Protein AF-A0A816M9C9-F1 (afdb_monomer)

Foldseek 3Di:
DDDDDDDDDDDDDDDDDDDDDDDDDDDDDDDPPPPVVVVCVVVVPQPVVCVVCCVVVVVVPDPDDPVVQDPCNVVVVVVVLLVVLQVLLVCPPPDDCPPPPRDDDDPCCSVPDHSVVSNVVVVVVVVVVVVVVVVVVVVVVVVVVVVVVVVVVVVVVVVVVVVVVVVVVVVVVVVVVVVVVVVVVVVVVVVVVVVVVVVVVVVVVVVVVVVVVVVVVVVVD

Structure (mmCIF, N/CA/C/O backbone):
data_AF-A0A816M9C9-F1
#
_entry.id   AF-A0A816M9C9-F1
#
loop_
_atom_site.group_PDB
_atom_site.id
_atom_site.type_symbol
_atom_site.label_atom_id
_atom_site.label_alt_id
_atom_site.label_comp_id
_atom_site.label_asym_id
_atom_site.label_entity_id
_atom_site.label_seq_id
_atom_site.pdbx_PDB_ins_code
_atom_site.Cartn_x
_atom_site.Cartn_y
_atom_site.Cartn_z
_atom_site.occupancy
_atom_site.B_iso_or_equiv
_atom_site.auth_seq_id
_atom_site.auth_comp_id
_atom_site.auth_asym_id
_atom_site.auth_atom_id
_atom_site.pdbx_PDB_model_num
ATOM 1 N N . LEU A 1 1 ? -5.268 45.775 -53.449 1.00 40.09 1 LEU A N 1
ATOM 2 C CA . LEU A 1 1 ? -5.319 45.380 -54.879 1.00 40.09 1 LEU A CA 1
ATOM 3 C C . LEU A 1 1 ? -4.117 44.463 -55.122 1.00 40.09 1 LEU A C 1
ATOM 5 O O . LEU A 1 1 ? -3.015 44.968 -55.190 1.00 40.09 1 LEU A O 1
ATOM 9 N N . GLY A 1 2 ? -4.160 43.135 -55.070 1.00 41.22 2 GLY A N 1
ATOM 10 C CA . GLY A 1 2 ? -5.210 42.185 -55.419 1.00 41.22 2 GLY A CA 1
ATOM 11 C C . GLY A 1 2 ? -4.670 41.307 -56.553 1.00 41.22 2 GLY A C 1
ATOM 12 O O . GLY A 1 2 ? -4.768 41.703 -57.705 1.00 41.22 2 GLY A O 1
ATOM 13 N N . GLN A 1 3 ? -4.075 40.152 -56.241 1.00 41.47 3 GLN A N 1
ATOM 14 C CA . GLN A 1 3 ? -3.775 39.104 -57.227 1.00 41.47 3 GLN A CA 1
ATOM 15 C C . GLN A 1 3 ? -4.143 37.743 -56.630 1.00 41.47 3 GLN A C 1
ATOM 17 O O . GLN A 1 3 ? -3.328 37.041 -56.041 1.00 41.47 3 GLN A O 1
ATOM 22 N N . ILE A 1 4 ? -5.426 37.410 -56.760 1.00 41.81 4 ILE A N 1
ATOM 23 C CA . ILE A 1 4 ? -5.984 36.079 -56.532 1.00 41.81 4 ILE A CA 1
ATOM 24 C C . ILE A 1 4 ? -6.074 35.425 -57.913 1.00 41.81 4 ILE A C 1
ATOM 26 O O . ILE A 1 4 ? -6.931 35.798 -58.712 1.00 41.81 4 ILE A O 1
ATOM 30 N N . LYS A 1 5 ? -5.205 34.453 -58.207 1.00 50.50 5 LYS A N 1
ATOM 31 C CA . LYS A 1 5 ? -5.381 33.557 -59.360 1.00 50.50 5 LYS A CA 1
ATOM 32 C C . LYS A 1 5 ? -6.163 32.322 -58.909 1.00 50.50 5 LYS A C 1
ATOM 34 O O . LYS A 1 5 ? -5.673 31.514 -58.126 1.00 50.50 5 LYS A O 1
ATOM 39 N N . LYS A 1 6 ? -7.403 32.220 -59.392 1.00 41.62 6 LYS A N 1
ATOM 40 C CA . LYS A 1 6 ? -8.304 31.067 -59.271 1.00 41.62 6 LYS A CA 1
ATOM 41 C C . LYS A 1 6 ? -8.186 30.175 -60.521 1.00 41.62 6 LYS A C 1
ATOM 43 O O . LYS A 1 6 ? -8.235 30.697 -61.624 1.00 41.62 6 LYS A O 1
ATOM 48 N N . ILE A 1 7 ? -8.089 28.862 -60.270 1.00 39.56 7 ILE A N 1
ATOM 49 C CA . ILE A 1 7 ? -8.900 27.743 -60.813 1.00 39.56 7 ILE A CA 1
ATOM 50 C C . ILE A 1 7 ? -8.890 27.472 -62.336 1.00 39.56 7 ILE A C 1
ATOM 52 O O . ILE A 1 7 ? -9.389 28.285 -63.098 1.00 39.56 7 ILE A O 1
ATOM 56 N N . ASP A 1 8 ? -8.486 26.248 -62.731 1.00 41.97 8 ASP A N 1
ATOM 57 C CA . ASP A 1 8 ? -9.362 25.253 -63.410 1.00 41.97 8 ASP A CA 1
ATOM 58 C C . ASP A 1 8 ? -8.697 23.854 -63.441 1.00 41.97 8 ASP A C 1
ATOM 60 O O . ASP A 1 8 ? -7.583 23.685 -63.925 1.00 41.97 8 ASP A O 1
ATOM 64 N N . ARG A 1 9 ? -9.205 22.858 -62.694 1.00 43.62 9 ARG A N 1
ATOM 65 C CA . ARG A 1 9 ? -10.092 21.758 -63.145 1.00 43.62 9 ARG A CA 1
ATOM 66 C C . ARG A 1 9 ? -9.825 21.249 -64.567 1.00 43.62 9 ARG A C 1
ATOM 68 O O . ARG A 1 9 ? -10.258 21.857 -65.533 1.00 43.62 9 ARG A O 1
ATOM 75 N N . ARG A 1 10 ? -9.326 20.011 -64.667 1.00 39.78 10 ARG A N 1
ATOM 76 C CA . ARG A 1 10 ? -9.844 19.008 -65.616 1.00 39.78 10 ARG A CA 1
ATOM 77 C C . ARG A 1 10 ? -9.496 17.595 -65.154 1.00 39.78 10 ARG A C 1
ATOM 79 O O . ARG A 1 10 ? -8.339 17.201 -65.085 1.00 39.78 10 ARG A O 1
ATOM 86 N N . GLN A 1 11 ? -10.549 16.858 -64.822 1.00 39.66 11 GLN A N 1
ATOM 87 C CA . GLN A 1 11 ? -10.546 15.412 -64.679 1.00 39.66 11 GLN A CA 1
ATOM 88 C C . GLN A 1 11 ? -10.278 14.749 -66.036 1.00 39.66 11 GLN A C 1
ATOM 90 O O . GLN A 1 11 ? -10.797 15.216 -67.051 1.00 39.66 11 GLN A O 1
ATOM 95 N N . LYS A 1 12 ? -9.594 13.599 -66.043 1.00 42.47 12 LYS A N 1
ATOM 96 C CA . LYS A 1 12 ? -9.961 12.502 -66.947 1.00 42.47 12 LYS A CA 1
ATOM 97 C C . LYS A 1 12 ? -9.532 11.154 -66.369 1.00 42.47 12 LYS A C 1
ATOM 99 O O . LYS A 1 12 ? -8.356 10.815 -66.339 1.00 42.47 12 LYS A O 1
ATOM 104 N N . ALA A 1 13 ? -10.530 10.413 -65.905 1.00 38.69 13 ALA A N 1
ATOM 105 C CA . ALA A 1 13 ? -10.471 8.983 -65.665 1.00 38.69 13 ALA A CA 1
ATOM 106 C C . ALA A 1 13 ? -10.554 8.233 -67.003 1.00 38.69 13 ALA A C 1
ATOM 108 O O . ALA A 1 13 ? -11.449 8.536 -67.786 1.00 38.69 13 ALA A O 1
ATOM 109 N N . ILE A 1 14 ? -9.665 7.261 -67.232 1.00 38.78 14 ILE A N 1
ATOM 110 C CA . ILE A 1 14 ? -9.826 6.067 -68.090 1.00 38.78 14 ILE A CA 1
ATOM 111 C C . ILE A 1 14 ? -8.850 5.047 -67.465 1.00 38.78 14 ILE A C 1
ATOM 113 O O . ILE A 1 14 ? -7.683 5.366 -67.292 1.00 38.78 14 ILE A O 1
ATOM 117 N N . GLY A 1 15 ? -9.228 3.875 -66.962 1.00 34.06 15 GLY A N 1
ATOM 118 C CA . GLY A 1 15 ? -10.193 2.931 -67.510 1.00 34.06 15 GLY A CA 1
ATOM 119 C C . GLY A 1 15 ? -9.419 1.718 -68.037 1.00 34.06 15 GLY A C 1
ATOM 120 O O . GLY A 1 15 ? -8.955 1.715 -69.167 1.00 34.06 15 GLY A O 1
ATOM 121 N N . ILE A 1 16 ? -9.232 0.754 -67.135 1.00 39.16 16 ILE A N 1
ATOM 122 C CA . ILE A 1 16 ? -8.888 -0.672 -67.271 1.00 39.16 16 ILE A CA 1
ATOM 123 C C . ILE A 1 16 ? -8.866 -1.224 -68.713 1.00 39.16 16 ILE A C 1
ATOM 125 O O . ILE A 1 16 ? -9.867 -1.179 -69.421 1.00 39.16 16 ILE A O 1
ATOM 129 N N . GLY A 1 17 ? -7.763 -1.881 -69.087 1.00 30.00 17 GLY A N 1
ATOM 130 C CA . GLY A 1 17 ? -7.663 -2.681 -70.309 1.00 30.00 17 GLY A CA 1
ATOM 131 C C . GLY A 1 17 ? -6.605 -3.776 -70.190 1.00 30.00 17 GLY A C 1
ATOM 132 O O . GLY A 1 17 ? -5.442 -3.569 -70.520 1.00 30.00 17 GLY A O 1
ATOM 133 N N . CYS A 1 18 ? -7.019 -4.947 -69.702 1.00 32.88 18 CYS A N 1
ATOM 134 C CA . CYS A 1 18 ? -6.247 -6.186 -69.748 1.00 32.88 18 CYS A CA 1
ATOM 135 C C . CYS A 1 18 ? -5.822 -6.529 -71.185 1.00 32.88 18 CYS A C 1
ATOM 137 O O . CYS A 1 18 ? -6.671 -6.629 -72.068 1.00 32.88 18 CYS A O 1
ATOM 139 N N . LYS A 1 19 ? -4.544 -6.863 -71.390 1.00 35.44 19 LYS A N 1
ATOM 140 C CA . LYS A 1 19 ? -4.128 -7.790 -72.450 1.00 35.44 19 LYS A CA 1
ATOM 141 C C . LYS A 1 19 ? -3.236 -8.873 -71.849 1.00 35.44 19 LYS A C 1
ATOM 143 O O . LYS A 1 19 ? -2.083 -8.630 -71.514 1.00 35.44 19 LYS A O 1
ATOM 148 N N . ARG A 1 20 ? -3.808 -10.071 -71.695 1.00 40.25 20 ARG A N 1
ATOM 149 C CA . ARG A 1 20 ? -3.063 -11.329 -71.591 1.00 40.25 20 ARG A CA 1
ATOM 150 C C . ARG A 1 20 ? -2.810 -11.833 -73.011 1.00 40.25 20 ARG A C 1
ATOM 152 O O . ARG A 1 20 ? -3.765 -12.056 -73.745 1.00 40.25 20 ARG A O 1
ATOM 159 N N . SER A 1 21 ? -1.551 -12.073 -73.350 1.00 35.09 21 SER A N 1
ATOM 160 C CA . SER A 1 21 ? -1.133 -12.997 -74.409 1.00 35.09 21 SER A CA 1
ATOM 161 C C . SER A 1 21 ? 0.264 -13.510 -74.043 1.00 35.09 21 SER A C 1
ATOM 163 O O . SER A 1 21 ? 1.217 -12.736 -74.057 1.00 35.09 21 SER A O 1
ATOM 165 N N . GLY A 1 22 ? 0.372 -14.775 -73.627 1.00 37.16 22 GLY A N 1
ATOM 166 C CA . GLY A 1 22 ? 1.654 -15.504 -73.563 1.00 37.16 22 GLY A CA 1
ATOM 167 C C . GLY A 1 22 ? 1.923 -16.260 -74.878 1.00 37.16 22 GLY A C 1
ATOM 168 O O . GLY A 1 22 ? 1.154 -16.051 -75.819 1.00 37.16 22 GLY A O 1
ATOM 169 N N . PRO A 1 23 ? 2.896 -17.199 -74.951 1.00 51.19 23 PRO A N 1
ATOM 170 C CA . PRO A 1 23 ? 3.899 -17.579 -73.943 1.00 51.19 23 PRO A CA 1
ATOM 171 C C . PRO A 1 23 ? 5.354 -17.714 -74.486 1.00 51.19 23 PRO A C 1
ATOM 173 O O . PRO A 1 23 ? 5.606 -17.602 -75.679 1.00 51.19 23 PRO A O 1
ATOM 176 N N . ASN A 1 24 ? 6.265 -18.071 -73.566 1.00 32.50 24 ASN A N 1
ATOM 177 C CA . ASN A 1 24 ? 7.622 -18.628 -73.740 1.00 32.50 24 ASN A CA 1
ATOM 178 C C . ASN A 1 24 ? 8.780 -17.680 -74.091 1.00 32.50 24 ASN A C 1
ATOM 180 O O . ASN A 1 24 ? 8.984 -17.344 -75.245 1.00 32.50 24 ASN A O 1
ATOM 184 N N . THR A 1 25 ? 9.632 -17.400 -73.094 1.00 38.34 25 THR A N 1
ATOM 185 C CA . THR A 1 25 ? 10.939 -18.076 -72.943 1.00 38.34 25 THR A CA 1
ATOM 186 C C . THR A 1 25 ? 11.481 -17.871 -71.522 1.00 38.34 25 THR A C 1
ATOM 188 O O . THR A 1 25 ? 11.745 -16.751 -71.096 1.00 38.34 25 THR A O 1
ATOM 191 N N . ASN A 1 26 ? 11.611 -18.977 -70.796 1.00 44.75 26 ASN A N 1
ATOM 192 C CA . ASN A 1 26 ? 12.526 -19.281 -69.692 1.00 44.75 26 ASN A CA 1
ATOM 193 C C . ASN A 1 26 ? 13.488 -18.160 -69.239 1.00 44.75 26 ASN A C 1
ATOM 195 O O . ASN A 1 26 ? 14.543 -17.966 -69.836 1.00 44.75 26 ASN A O 1
ATOM 199 N N . SER A 1 27 ? 13.201 -17.521 -68.102 1.00 37.09 27 SER A N 1
ATOM 200 C CA . SER A 1 27 ? 14.250 -17.080 -67.173 1.00 37.09 27 SER A CA 1
ATOM 201 C C . SER A 1 27 ? 13.649 -16.795 -65.798 1.00 37.09 27 SER A C 1
ATOM 203 O O . SER A 1 27 ? 12.984 -15.787 -65.569 1.00 37.09 27 SER A O 1
ATOM 205 N N . SER A 1 28 ? 13.849 -17.729 -64.876 1.00 44.62 28 SER A N 1
ATOM 206 C CA . SER A 1 28 ? 13.529 -17.588 -63.462 1.00 44.62 28 SER A CA 1
ATOM 207 C C . SER A 1 28 ? 14.402 -16.499 -62.832 1.00 44.62 28 SER A C 1
ATOM 209 O O . SER A 1 28 ? 15.521 -16.760 -62.393 1.00 44.62 28 SER A O 1
ATOM 211 N N . ARG A 1 29 ? 13.888 -15.273 -62.753 1.00 38.66 29 ARG A N 1
ATOM 212 C CA . ARG A 1 29 ? 14.335 -14.287 -61.764 1.00 38.66 29 ARG A CA 1
ATOM 213 C C . ARG A 1 29 ? 13.143 -13.917 -60.899 1.00 38.66 29 ARG A C 1
ATOM 215 O O . ARG A 1 29 ? 12.294 -13.125 -61.293 1.00 38.66 29 ARG A O 1
ATOM 222 N N . GLY A 1 30 ? 13.063 -14.566 -59.739 1.00 37.38 30 GLY A N 1
ATOM 223 C CA . GLY A 1 30 ? 12.142 -14.187 -58.679 1.00 37.38 30 GLY A CA 1
ATOM 224 C C . GLY A 1 30 ? 12.498 -12.790 -58.189 1.00 37.38 30 GLY A C 1
ATOM 225 O O . GLY A 1 30 ? 13.553 -12.587 -57.595 1.00 37.38 30 GLY A O 1
ATOM 226 N N . GLU A 1 31 ? 11.632 -11.822 -58.467 1.00 46.09 31 GLU A N 1
ATOM 227 C CA . GLU A 1 31 ? 11.720 -10.503 -57.853 1.00 46.09 31 GLU A CA 1
ATOM 228 C C . GLU A 1 31 ? 11.173 -10.567 -56.417 1.00 46.09 31 GLU A C 1
ATOM 230 O O . GLU A 1 31 ? 10.039 -11.019 -56.217 1.00 46.09 31 GLU A O 1
ATOM 235 N N . PRO A 1 32 ? 11.909 -10.076 -55.404 1.00 47.31 32 PRO A N 1
ATOM 236 C CA . PRO A 1 32 ? 11.451 -10.044 -54.021 1.00 47.31 32 PRO A CA 1
ATOM 237 C C . PRO A 1 32 ? 10.473 -8.879 -53.814 1.00 47.31 32 PRO A C 1
ATOM 239 O O . PRO A 1 32 ? 10.773 -7.891 -53.152 1.00 47.31 32 PRO A O 1
ATOM 242 N N . ARG A 1 33 ? 9.262 -8.980 -54.368 1.00 46.53 33 ARG A N 1
ATOM 243 C CA . ARG A 1 33 ? 8.201 -7.971 -54.169 1.00 46.53 33 ARG A CA 1
ATOM 244 C C . ARG A 1 33 ? 7.388 -8.165 -52.884 1.00 46.53 33 ARG A C 1
ATOM 246 O O . ARG A 1 33 ? 6.416 -7.453 -52.674 1.00 46.53 33 ARG A O 1
ATOM 253 N N . SER A 1 34 ? 7.780 -9.092 -52.006 1.00 45.22 34 SER A N 1
ATOM 254 C CA . SER A 1 34 ? 6.982 -9.457 -50.822 1.00 45.22 34 SER A CA 1
ATOM 255 C C . SER A 1 34 ? 7.476 -8.886 -49.483 1.00 45.22 34 SER A C 1
ATOM 257 O O . SER A 1 34 ? 6.714 -8.898 -48.519 1.00 45.22 34 SER A O 1
ATOM 259 N N . LEU A 1 35 ? 8.713 -8.387 -49.376 1.00 46.44 35 LEU A N 1
ATOM 260 C CA . LEU A 1 35 ? 9.293 -8.000 -48.073 1.00 46.44 35 LEU A CA 1
ATOM 261 C C . LEU A 1 35 ? 9.062 -6.529 -47.698 1.00 46.44 35 LEU A C 1
ATOM 263 O O . LEU A 1 35 ? 8.954 -6.201 -46.518 1.00 46.44 35 LEU A O 1
ATOM 267 N N . MET A 1 36 ? 8.883 -5.646 -48.683 1.00 47.69 36 MET A N 1
ATOM 268 C CA . MET A 1 36 ? 8.665 -4.216 -48.426 1.00 47.69 36 MET A CA 1
ATOM 269 C C . MET A 1 36 ? 7.271 -3.913 -47.853 1.00 47.69 36 MET A C 1
ATOM 271 O O . MET A 1 36 ? 7.090 -2.916 -47.166 1.00 47.69 36 MET A O 1
ATOM 275 N N . THR A 1 37 ? 6.276 -4.775 -48.078 1.00 48.69 37 THR A N 1
ATOM 276 C CA . THR A 1 37 ? 4.888 -4.524 -47.645 1.00 48.69 37 THR A CA 1
ATOM 277 C C . THR A 1 37 ? 4.606 -5.003 -46.218 1.00 48.69 37 THR A C 1
ATOM 279 O O . THR A 1 37 ? 3.785 -4.403 -45.525 1.00 48.69 37 THR A O 1
ATOM 282 N N . ILE A 1 38 ? 5.302 -6.040 -45.742 1.00 51.38 38 ILE A N 1
ATOM 283 C CA . ILE A 1 38 ? 5.085 -6.602 -44.398 1.00 51.38 38 ILE A CA 1
ATOM 284 C C . ILE A 1 38 ? 5.840 -5.788 -43.330 1.00 51.38 38 ILE A C 1
ATOM 286 O O . ILE A 1 38 ? 5.306 -5.581 -42.243 1.00 51.38 38 ILE A O 1
ATOM 290 N N . GLY A 1 39 ? 7.006 -5.211 -43.656 1.00 47.56 39 GLY A N 1
ATOM 291 C CA . GLY A 1 39 ? 7.732 -4.301 -42.754 1.00 47.56 39 GLY A CA 1
ATOM 292 C C . GLY A 1 39 ? 7.114 -2.899 -42.627 1.00 47.56 39 GLY A C 1
ATOM 293 O O . GLY A 1 39 ? 7.174 -2.286 -41.564 1.00 47.56 39 GLY A O 1
ATOM 294 N N . VAL A 1 40 ? 6.462 -2.394 -43.681 1.00 51.41 40 VAL A N 1
ATOM 295 C CA . VAL A 1 40 ? 5.856 -1.046 -43.693 1.00 51.41 40 VAL A CA 1
ATOM 296 C C . VAL A 1 40 ? 4.549 -0.985 -42.898 1.00 51.41 40 VAL A C 1
ATOM 298 O O . VAL A 1 40 ? 4.186 0.075 -42.395 1.00 51.41 40 VAL A O 1
ATOM 301 N N . ARG A 1 41 ? 3.854 -2.112 -42.699 1.00 49.53 41 ARG A N 1
ATOM 302 C CA . ARG A 1 41 ? 2.544 -2.122 -42.027 1.00 49.53 41 ARG A CA 1
ATOM 303 C C . ARG A 1 41 ? 2.603 -1.869 -40.514 1.00 49.53 41 ARG A C 1
ATOM 305 O O . ARG A 1 41 ? 1.609 -1.413 -39.960 1.00 49.53 41 ARG A O 1
ATOM 312 N N . LEU A 1 42 ? 3.752 -2.078 -39.866 1.00 49.53 42 LEU A N 1
ATOM 313 C CA . LEU A 1 42 ? 3.971 -1.686 -38.463 1.00 49.53 42 LEU A CA 1
ATOM 314 C C . LEU A 1 42 ? 4.425 -0.212 -38.322 1.00 49.53 42 LEU A C 1
ATOM 316 O O . LEU A 1 42 ? 4.394 0.342 -37.230 1.00 49.53 42 LEU A O 1
ATOM 320 N N . LEU A 1 43 ? 4.829 0.434 -39.425 1.00 51.19 43 LEU A N 1
ATOM 321 C CA . LEU A 1 43 ? 5.516 1.736 -39.468 1.00 51.19 43 LEU A CA 1
ATOM 322 C C . LEU A 1 43 ? 4.722 2.852 -40.171 1.00 51.19 43 LEU A C 1
ATOM 324 O O . LEU A 1 43 ? 5.284 3.910 -40.457 1.00 51.19 43 LEU A O 1
ATOM 328 N N . LEU A 1 44 ? 3.424 2.670 -40.445 1.00 52.22 44 LEU A N 1
ATOM 329 C CA . LEU A 1 44 ? 2.623 3.639 -41.218 1.00 52.22 44 LEU A CA 1
ATOM 330 C C . LEU A 1 44 ? 2.513 5.049 -40.586 1.00 52.22 44 LEU A C 1
ATOM 332 O O . LEU A 1 44 ? 2.017 5.953 -41.250 1.00 52.22 44 LEU A O 1
ATOM 336 N N . GLY A 1 45 ? 3.002 5.267 -39.357 1.00 61.03 45 GLY A N 1
ATOM 337 C CA . GLY A 1 45 ? 3.069 6.588 -38.711 1.00 61.03 45 GLY A CA 1
ATOM 338 C C . GLY A 1 45 ? 4.438 7.290 -38.731 1.00 61.03 45 GLY A C 1
ATOM 339 O O . GLY A 1 45 ? 4.493 8.484 -38.456 1.00 61.03 45 GLY A O 1
ATOM 340 N N . PHE A 1 46 ? 5.539 6.597 -39.056 1.00 74.06 46 PHE A N 1
ATOM 341 C CA . PHE A 1 46 ? 6.911 7.116 -38.873 1.00 74.06 46 PHE A CA 1
ATOM 342 C C . PHE A 1 46 ? 7.826 6.898 -40.090 1.00 74.06 46 PHE A C 1
ATOM 344 O O . PHE A 1 46 ? 9.037 6.732 -39.953 1.00 74.06 46 PHE A O 1
ATOM 351 N N . THR A 1 47 ? 7.275 6.918 -41.303 1.00 82.88 47 THR A N 1
ATOM 352 C CA . THR A 1 47 ? 8.035 6.707 -42.551 1.00 82.88 47 THR A CA 1
ATOM 353 C C . THR A 1 47 ? 9.177 7.711 -42.733 1.00 82.88 47 THR A C 1
ATOM 355 O O . THR A 1 47 ? 10.283 7.319 -43.099 1.00 82.88 47 THR A O 1
ATOM 358 N N . HIS A 1 48 ? 8.941 8.990 -42.422 1.00 85.12 48 HIS A N 1
ATOM 359 C CA . HIS A 1 48 ? 9.964 10.036 -42.496 1.00 85.12 48 HIS A CA 1
ATOM 360 C C . HIS A 1 48 ? 11.102 9.808 -41.492 1.00 85.12 48 HIS A C 1
ATOM 362 O O . HIS A 1 48 ? 12.266 9.916 -41.862 1.00 85.12 48 HIS A O 1
ATOM 368 N N . ALA A 1 49 ? 10.785 9.430 -40.249 1.00 87.56 49 ALA A N 1
ATOM 369 C CA . ALA A 1 49 ? 11.795 9.146 -39.230 1.00 87.56 49 ALA A CA 1
ATOM 370 C C . ALA A 1 49 ? 12.604 7.887 -39.570 1.00 87.56 49 ALA A C 1
ATOM 372 O O . ALA A 1 49 ? 13.827 7.905 -39.486 1.00 87.56 49 ALA A O 1
ATOM 373 N N . ALA A 1 50 ? 11.942 6.819 -40.027 1.00 84.94 50 ALA A N 1
ATOM 374 C CA . ALA A 1 50 ? 12.615 5.601 -40.468 1.00 84.94 50 ALA A CA 1
ATOM 375 C C . ALA A 1 50 ? 13.555 5.856 -41.661 1.00 84.94 50 ALA A C 1
ATOM 377 O O . ALA A 1 50 ? 14.654 5.307 -41.696 1.00 84.94 50 ALA A O 1
ATOM 378 N N . PHE A 1 51 ? 13.158 6.714 -42.611 1.00 84.50 51 PHE A N 1
ATOM 379 C CA . PHE A 1 51 ? 14.009 7.117 -43.734 1.00 84.50 51 PHE A CA 1
ATOM 380 C C . PHE A 1 51 ? 15.240 7.909 -43.271 1.00 84.50 51 PHE A C 1
ATOM 382 O O . PHE A 1 51 ? 16.360 7.560 -43.643 1.00 84.50 51 PHE A O 1
ATOM 389 N N . THR A 1 52 ? 15.049 8.931 -42.430 1.00 90.88 52 THR A N 1
ATOM 390 C CA . THR A 1 52 ? 16.153 9.749 -41.905 1.00 90.88 52 THR A CA 1
ATOM 391 C C . THR A 1 52 ? 17.120 8.910 -41.073 1.00 90.88 52 THR A C 1
ATOM 393 O O . THR A 1 52 ? 18.315 8.921 -41.353 1.00 90.88 52 THR A O 1
ATOM 396 N N . ILE A 1 53 ? 16.615 8.114 -40.123 1.00 87.81 53 ILE A N 1
ATOM 397 C CA . ILE A 1 53 ? 17.439 7.235 -39.279 1.00 87.81 53 ILE A CA 1
ATOM 398 C C . ILE A 1 53 ? 18.154 6.190 -40.135 1.00 87.81 53 ILE A C 1
ATOM 400 O O . ILE A 1 53 ? 19.339 5.948 -39.939 1.00 87.81 53 ILE A O 1
ATOM 404 N N . GLY A 1 54 ? 17.471 5.588 -41.112 1.00 86.25 54 GLY A N 1
ATOM 405 C CA . GLY A 1 54 ? 18.084 4.601 -41.998 1.00 86.25 54 GLY A CA 1
ATOM 406 C C . GLY A 1 54 ? 19.248 5.165 -42.815 1.00 86.25 54 GLY A C 1
ATOM 407 O O . GLY A 1 54 ? 20.254 4.475 -43.011 1.00 86.25 54 GLY A O 1
ATOM 408 N N . TYR A 1 55 ? 19.133 6.422 -43.255 1.00 86.50 55 TYR A N 1
ATOM 409 C CA . TYR A 1 55 ? 20.192 7.125 -43.973 1.00 86.50 55 TYR A CA 1
ATOM 410 C C . TYR A 1 55 ? 21.342 7.553 -43.049 1.00 86.50 55 TYR A C 1
ATOM 412 O O . TYR A 1 55 ? 22.507 7.297 -43.359 1.00 86.50 55 TYR A O 1
ATOM 420 N N . GLU A 1 56 ? 21.027 8.157 -41.902 1.00 88.62 56 GLU A N 1
ATOM 421 C CA . GLU A 1 56 ? 22.007 8.646 -40.926 1.00 88.62 56 GLU A CA 1
ATOM 422 C C . GLU A 1 56 ? 22.799 7.499 -40.283 1.00 88.62 56 GLU A C 1
ATOM 424 O O . GLU A 1 56 ? 24.028 7.546 -40.228 1.00 88.62 56 GLU A O 1
ATOM 429 N N . ALA A 1 57 ? 22.120 6.412 -39.910 1.00 86.12 57 ALA A N 1
ATOM 430 C CA . ALA A 1 57 ? 22.741 5.215 -39.349 1.00 86.12 57 ALA A CA 1
ATOM 431 C C . ALA A 1 57 ? 23.476 4.360 -40.399 1.00 86.12 57 ALA A C 1
ATOM 433 O O . ALA A 1 57 ? 24.098 3.363 -40.037 1.00 86.12 57 ALA A O 1
ATOM 434 N N . ARG A 1 58 ? 23.417 4.726 -41.693 1.00 87.19 58 ARG A N 1
ATOM 435 C CA . ARG A 1 58 ? 24.047 3.995 -42.810 1.00 87.19 58 ARG A CA 1
ATOM 436 C C . ARG A 1 58 ? 23.773 2.490 -42.742 1.00 87.19 58 ARG A C 1
ATOM 438 O O . ARG A 1 58 ? 24.686 1.680 -42.903 1.00 87.19 58 ARG A O 1
ATOM 445 N N . ILE A 1 59 ? 22.509 2.116 -42.532 1.00 83.31 59 ILE A N 1
ATOM 446 C CA . ILE A 1 59 ? 22.098 0.710 -42.350 1.00 83.31 59 ILE A CA 1
ATOM 447 C C . ILE A 1 59 ? 22.517 -0.155 -43.553 1.00 83.31 59 ILE A C 1
ATOM 449 O O . ILE A 1 59 ? 22.840 -1.327 -43.403 1.00 83.31 59 ILE A O 1
ATOM 453 N N . ASN A 1 60 ? 22.618 0.443 -44.743 1.00 80.62 60 ASN A N 1
ATOM 454 C CA . ASN A 1 60 ? 23.120 -0.182 -45.971 1.00 80.62 60 ASN A CA 1
ATOM 455 C C . ASN A 1 60 ? 24.603 -0.602 -45.938 1.00 80.62 60 ASN A C 1
ATOM 457 O O . ASN A 1 60 ? 25.048 -1.311 -46.837 1.00 80.62 60 ASN A O 1
ATOM 461 N N . LYS A 1 61 ? 25.377 -0.144 -44.951 1.00 84.00 61 LYS A N 1
ATOM 462 C CA . LYS A 1 61 ? 26.777 -0.533 -44.725 1.00 84.00 61 LYS A CA 1
ATOM 463 C C . LYS A 1 61 ? 26.940 -1.464 -43.521 1.00 84.00 61 LYS A C 1
ATOM 465 O O . LYS A 1 61 ? 28.050 -1.922 -43.262 1.00 84.00 61 LYS A O 1
ATOM 470 N N . CYS A 1 62 ? 25.867 -1.738 -42.783 1.00 80.75 62 CYS A N 1
ATOM 471 C CA . CYS A 1 62 ? 25.878 -2.671 -41.665 1.00 80.75 62 CYS A CA 1
ATOM 472 C C . CYS A 1 62 ? 25.764 -4.107 -42.193 1.00 80.75 62 CYS A C 1
ATOM 474 O O . CYS A 1 62 ? 24.860 -4.416 -42.965 1.00 80.75 62 CYS A O 1
ATOM 476 N N . ASN A 1 63 ? 26.647 -5.002 -41.748 1.00 82.56 63 ASN A N 1
ATOM 477 C CA . ASN A 1 63 ? 26.617 -6.420 -42.124 1.00 82.56 63 ASN A CA 1
ATOM 478 C C . ASN A 1 63 ? 25.619 -7.221 -41.261 1.00 82.56 63 ASN A C 1
ATOM 480 O O . ASN A 1 63 ? 25.977 -8.233 -40.663 1.00 82.56 63 ASN A O 1
ATOM 484 N N . ILE A 1 64 ? 24.393 -6.712 -41.114 1.00 82.31 64 ILE A N 1
ATOM 485 C CA . ILE A 1 64 ? 23.343 -7.320 -40.288 1.00 82.31 64 ILE A CA 1
ATOM 486 C C . ILE A 1 64 ? 22.291 -7.919 -41.218 1.00 82.31 64 ILE A C 1
ATOM 488 O O . ILE A 1 64 ? 21.692 -7.206 -42.022 1.00 82.31 64 ILE A O 1
ATOM 492 N N . ASP A 1 65 ? 22.041 -9.220 -41.087 1.00 82.00 65 ASP A N 1
ATOM 493 C CA . ASP A 1 65 ? 20.953 -9.881 -41.801 1.00 82.00 65 ASP A CA 1
ATOM 494 C C . ASP A 1 65 ? 19.611 -9.572 -41.123 1.00 82.00 65 ASP A C 1
ATOM 496 O O . ASP A 1 65 ? 19.341 -9.999 -39.997 1.00 82.00 65 ASP A O 1
ATOM 500 N N . GLY A 1 66 ? 18.752 -8.831 -41.823 1.00 79.31 66 GLY A N 1
ATOM 501 C CA . GLY A 1 66 ? 17.421 -8.466 -41.340 1.00 79.31 66 GLY A CA 1
ATOM 502 C C . GLY A 1 66 ? 16.503 -9.667 -41.101 1.00 79.31 66 GLY A C 1
ATOM 503 O O . GLY A 1 66 ? 15.577 -9.558 -40.303 1.00 79.31 66 GLY A O 1
ATOM 504 N N . ASN A 1 67 ? 16.773 -10.820 -41.723 1.00 84.69 67 ASN A N 1
ATOM 505 C CA . ASN A 1 67 ? 15.984 -12.037 -41.512 1.00 84.69 67 ASN A CA 1
ATOM 506 C C . ASN A 1 67 ? 16.288 -12.719 -40.170 1.00 84.69 67 ASN A C 1
ATOM 508 O O . ASN A 1 67 ? 15.456 -13.467 -39.661 1.00 84.69 67 ASN A O 1
ATOM 512 N N . MET A 1 68 ? 17.457 -12.445 -39.583 1.00 87.06 68 MET A N 1
ATOM 513 C CA . MET A 1 68 ? 17.854 -12.977 -38.276 1.00 87.06 68 MET A CA 1
ATOM 514 C C . MET A 1 68 ? 17.264 -12.172 -37.113 1.00 87.06 68 MET A C 1
ATOM 516 O O . MET A 1 68 ? 17.294 -12.623 -35.968 1.00 87.06 68 MET A O 1
ATOM 520 N N . VAL A 1 69 ? 16.722 -10.980 -37.388 1.00 86.19 69 VAL A N 1
ATOM 521 C CA . VAL A 1 69 ? 16.118 -10.113 -36.376 1.00 86.19 69 VAL A CA 1
ATOM 522 C C . VAL A 1 69 ? 14.611 -10.371 -36.334 1.00 86.19 69 VAL A C 1
ATOM 524 O O . VAL A 1 69 ? 13.896 -10.000 -37.267 1.00 86.19 69 VAL A O 1
ATOM 527 N N . PRO A 1 70 ? 14.083 -10.982 -35.259 1.00 90.00 70 PRO A N 1
ATOM 528 C CA . PRO A 1 70 ? 12.654 -11.220 -35.160 1.00 90.00 70 PRO A CA 1
ATOM 529 C C . PRO A 1 70 ? 11.884 -9.889 -35.092 1.00 90.00 70 PRO A C 1
ATOM 531 O O . PRO A 1 70 ? 12.368 -8.916 -34.499 1.00 90.00 70 PRO A O 1
ATOM 534 N N . PRO A 1 71 ? 10.654 -9.830 -35.631 1.00 87.12 71 PRO A N 1
ATOM 535 C CA . PRO A 1 71 ? 9.801 -8.657 -35.489 1.00 87.12 71 PRO A CA 1
ATOM 536 C C . PRO A 1 71 ? 9.645 -8.252 -34.017 1.00 87.12 71 PRO A C 1
ATOM 538 O O . PRO A 1 71 ? 9.420 -9.093 -33.145 1.00 87.12 71 PRO A O 1
ATOM 541 N N . GLY A 1 72 ? 9.784 -6.956 -33.728 1.00 87.00 72 GLY A N 1
ATOM 542 C CA . GLY A 1 72 ? 9.691 -6.432 -32.362 1.00 87.00 72 GLY A CA 1
ATOM 543 C C . GLY A 1 72 ? 10.914 -6.702 -31.474 1.00 87.00 72 GLY A C 1
ATOM 544 O O . GLY A 1 72 ? 10.819 -6.508 -30.263 1.00 87.00 72 GLY A O 1
ATOM 545 N N . ALA A 1 73 ? 12.060 -7.114 -32.037 1.00 90.44 73 ALA A N 1
ATOM 546 C CA . ALA A 1 73 ? 13.296 -7.352 -31.281 1.00 90.44 73 ALA A CA 1
ATOM 547 C C . ALA A 1 73 ? 13.678 -6.183 -30.357 1.00 90.44 73 ALA A C 1
ATOM 549 O O . ALA A 1 73 ? 13.981 -6.413 -29.190 1.00 90.44 73 ALA A O 1
ATOM 550 N N . LEU A 1 74 ? 13.589 -4.939 -30.843 1.00 90.44 74 LEU A N 1
ATOM 551 C CA . LEU A 1 74 ? 13.891 -3.747 -30.045 1.00 90.44 74 LEU A CA 1
ATOM 552 C C . LEU A 1 74 ? 12.954 -3.602 -28.838 1.00 90.44 74 LEU A C 1
ATOM 554 O O . LEU A 1 74 ? 13.417 -3.393 -27.723 1.00 90.44 74 LEU A O 1
ATOM 558 N N . VAL A 1 75 ? 11.644 -3.762 -29.044 1.00 91.56 75 VAL A N 1
ATOM 559 C CA . VAL A 1 75 ? 10.648 -3.665 -27.965 1.00 91.56 75 VAL A CA 1
ATOM 560 C C . VAL A 1 75 ? 10.917 -4.728 -26.905 1.00 91.56 75 VAL A C 1
ATOM 562 O O . VAL A 1 75 ? 10.960 -4.419 -25.719 1.00 91.56 75 VAL A O 1
ATOM 565 N N . LYS A 1 76 ? 11.177 -5.967 -27.334 1.00 93.62 76 LYS A N 1
ATOM 566 C CA . LYS A 1 76 ? 11.498 -7.074 -26.428 1.00 93.62 76 LYS A CA 1
ATOM 567 C C . LYS A 1 76 ? 12.798 -6.829 -25.663 1.00 93.62 76 LYS A C 1
ATOM 569 O O . LYS A 1 76 ? 12.880 -7.176 -24.489 1.00 93.62 76 LYS A O 1
ATOM 574 N N . PHE A 1 77 ? 13.799 -6.245 -26.315 1.00 93.56 77 PHE A N 1
ATOM 575 C CA . PHE A 1 77 ? 15.062 -5.892 -25.681 1.00 93.56 77 PHE A CA 1
ATOM 576 C C . PHE A 1 77 ? 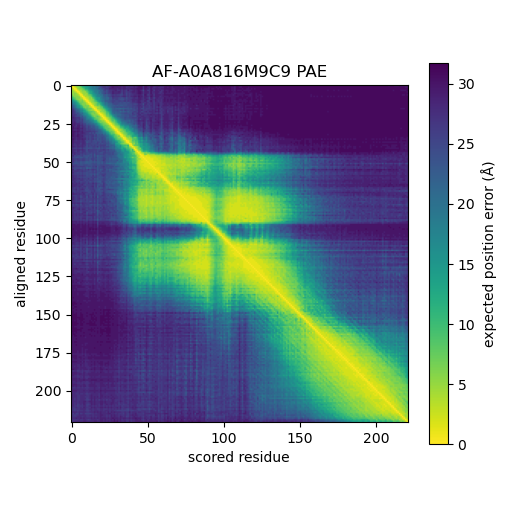14.859 -4.839 -24.586 1.00 93.56 77 PHE A C 1
ATOM 578 O O . PHE A 1 77 ? 15.284 -5.059 -23.457 1.00 93.56 77 PHE A O 1
ATOM 585 N N . VAL A 1 78 ? 14.128 -3.759 -24.879 1.00 94.00 78 VAL A N 1
ATOM 586 C CA . VAL A 1 78 ? 13.796 -2.717 -23.892 1.00 94.00 78 VAL A CA 1
ATOM 587 C C . VAL A 1 78 ? 12.984 -3.297 -22.735 1.00 94.00 78 VAL A C 1
ATOM 589 O O . VAL A 1 78 ? 13.332 -3.088 -21.579 1.00 94.00 78 VAL A O 1
ATOM 592 N N . GLN A 1 79 ? 11.948 -4.088 -23.029 1.00 93.25 79 GLN A N 1
ATOM 593 C CA . GLN A 1 79 ? 11.133 -4.736 -22.000 1.00 93.25 79 GLN A CA 1
ATOM 594 C C . GLN A 1 79 ? 11.982 -5.612 -21.075 1.00 93.25 79 GLN A C 1
ATOM 596 O O . GLN A 1 79 ? 11.879 -5.477 -19.860 1.00 93.25 79 GLN A O 1
ATOM 601 N N . LYS A 1 80 ? 12.844 -6.478 -21.627 1.00 94.00 80 LYS A N 1
ATOM 602 C CA . LYS A 1 80 ? 13.731 -7.327 -20.819 1.00 94.00 80 LYS A CA 1
ATOM 603 C C . LYS A 1 80 ? 14.778 -6.526 -20.047 1.00 94.00 80 LYS A C 1
ATOM 605 O O . LYS A 1 80 ? 15.097 -6.915 -18.933 1.00 94.00 80 LYS A O 1
ATOM 610 N N . GLY A 1 81 ? 15.279 -5.425 -20.606 1.00 93.06 81 GLY A N 1
ATOM 611 C CA . GLY A 1 81 ? 16.197 -4.521 -19.912 1.00 93.06 81 GLY A CA 1
ATOM 612 C C . GLY A 1 81 ? 15.562 -3.888 -18.673 1.00 93.06 81 GLY A C 1
ATOM 613 O O . GLY A 1 81 ? 16.172 -3.896 -17.610 1.00 93.06 81 GLY A O 1
ATOM 614 N N . LEU A 1 82 ? 14.310 -3.429 -18.777 1.00 92.06 82 LEU A N 1
ATOM 615 C CA . LEU A 1 82 ? 13.573 -2.895 -17.625 1.00 92.06 82 LEU A CA 1
ATOM 616 C C . LEU A 1 82 ? 13.297 -3.977 -16.572 1.00 92.06 82 LEU A C 1
ATOM 618 O O . LEU A 1 82 ? 13.535 -3.743 -15.395 1.00 92.06 82 LEU A O 1
ATOM 622 N N . HIS A 1 83 ? 12.881 -5.180 -16.986 1.00 89.38 83 HIS A N 1
ATOM 623 C CA . HIS A 1 83 ? 12.690 -6.300 -16.050 1.00 89.38 83 HIS A CA 1
ATOM 624 C C . HIS A 1 83 ? 13.995 -6.692 -15.345 1.00 89.38 83 HIS A C 1
ATOM 626 O O . HIS A 1 83 ? 13.985 -7.035 -14.168 1.00 89.38 83 HIS A O 1
ATOM 632 N N . TYR A 1 84 ? 15.123 -6.655 -16.059 1.00 90.88 84 TYR A N 1
ATOM 633 C CA . TYR A 1 84 ? 16.430 -6.925 -15.468 1.00 90.88 84 TYR A CA 1
ATOM 634 C C . TYR A 1 84 ? 16.769 -5.891 -14.392 1.00 90.88 84 TYR A C 1
ATOM 636 O O . TYR A 1 84 ? 17.158 -6.270 -13.293 1.00 90.88 84 TYR A O 1
ATOM 644 N N . MET A 1 85 ? 16.548 -4.605 -14.675 1.00 88.75 85 MET A N 1
ATOM 645 C CA . MET A 1 85 ? 16.785 -3.529 -13.711 1.00 88.75 85 MET A CA 1
ATOM 646 C C . MET A 1 85 ? 15.890 -3.646 -12.471 1.00 88.75 85 MET A C 1
ATOM 648 O O . MET A 1 85 ? 16.367 -3.495 -11.348 1.00 88.75 85 MET A O 1
ATOM 652 N N . GLU A 1 86 ? 14.609 -3.963 -12.662 1.00 88.56 86 GLU A N 1
ATOM 653 C CA . GLU A 1 86 ? 13.669 -4.230 -11.570 1.00 88.56 86 GLU A CA 1
ATOM 654 C C . GLU A 1 86 ? 14.146 -5.391 -10.693 1.00 88.56 86 GLU A C 1
ATOM 656 O O . GLU A 1 86 ? 14.175 -5.282 -9.467 1.00 88.56 86 GLU A O 1
ATOM 661 N N . MET A 1 87 ? 14.580 -6.487 -11.312 1.00 86.69 87 MET A N 1
ATOM 662 C CA . MET A 1 87 ? 15.110 -7.641 -10.599 1.00 86.69 87 MET A CA 1
ATOM 663 C C . MET A 1 87 ? 16.405 -7.303 -9.849 1.00 86.69 87 MET A C 1
ATOM 665 O O . MET A 1 87 ? 16.530 -7.669 -8.687 1.00 86.69 87 MET A O 1
ATOM 669 N N . GLU A 1 88 ? 17.347 -6.573 -10.451 1.00 86.12 88 GLU A N 1
ATOM 670 C CA . GLU A 1 88 ? 18.581 -6.161 -9.764 1.00 86.12 88 GLU A CA 1
ATOM 671 C C . GLU A 1 88 ? 18.312 -5.273 -8.546 1.00 86.12 88 GLU A C 1
ATOM 673 O O . GLU A 1 88 ? 18.956 -5.434 -7.507 1.00 86.12 88 GLU A O 1
ATOM 678 N N . ALA A 1 89 ? 17.337 -4.367 -8.642 1.00 86.06 89 ALA A N 1
ATOM 679 C CA . ALA A 1 89 ? 16.926 -3.546 -7.510 1.00 86.06 89 ALA A CA 1
ATOM 680 C C . ALA A 1 89 ? 16.261 -4.376 -6.395 1.00 86.06 89 ALA A C 1
ATOM 682 O O . ALA A 1 89 ? 16.447 -4.072 -5.218 1.00 86.06 89 ALA A O 1
ATOM 683 N N . ASN A 1 90 ? 15.525 -5.437 -6.742 1.00 83.81 90 ASN A N 1
ATOM 684 C CA . ASN A 1 90 ? 14.881 -6.328 -5.771 1.00 83.81 90 ASN A CA 1
ATOM 685 C C . ASN A 1 90 ? 15.856 -7.359 -5.152 1.00 83.81 90 ASN A C 1
ATOM 687 O O . ASN A 1 90 ? 15.709 -7.701 -3.984 1.00 83.81 90 ASN A O 1
ATOM 691 N N . LEU A 1 91 ? 16.877 -7.826 -5.884 1.00 77.00 91 LEU A N 1
ATOM 692 C CA . LEU A 1 91 ? 17.806 -8.883 -5.442 1.00 77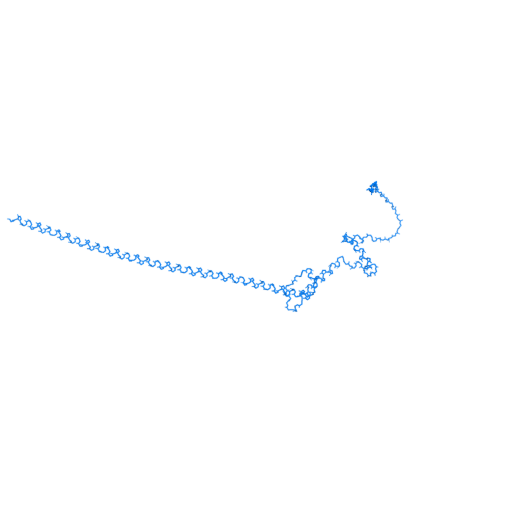.00 91 LEU A CA 1
ATOM 693 C C . LEU A 1 91 ? 18.932 -8.410 -4.503 1.00 77.00 91 LEU A C 1
ATOM 695 O O . LEU A 1 91 ? 19.684 -9.232 -3.979 1.00 77.00 91 LEU A O 1
ATOM 699 N N . SER A 1 92 ? 19.097 -7.104 -4.280 1.00 62.78 92 SER A N 1
ATOM 700 C CA . SER A 1 92 ? 20.268 -6.568 -3.567 1.00 62.78 92 SER A CA 1
ATOM 701 C C . SER A 1 92 ? 20.256 -6.763 -2.043 1.00 62.78 92 SER A C 1
ATOM 703 O O . SER A 1 92 ? 21.174 -6.301 -1.356 1.00 62.78 92 SER A O 1
ATOM 705 N N . ASN A 1 93 ? 19.228 -7.401 -1.487 1.00 59.41 93 ASN A N 1
ATOM 706 C CA . ASN A 1 93 ? 19.164 -7.749 -0.074 1.00 59.41 93 ASN A CA 1
ATOM 707 C C . ASN A 1 93 ? 19.589 -9.218 0.047 1.00 59.41 93 ASN A C 1
ATOM 709 O O . ASN A 1 93 ? 18.824 -10.127 -0.252 1.00 59.41 93 ASN A O 1
ATOM 713 N N . GLY A 1 94 ? 20.869 -9.429 0.366 1.00 52.50 94 GLY A N 1
ATOM 714 C CA . GLY A 1 94 ? 21.572 -10.692 0.144 1.00 52.50 94 GLY A CA 1
ATOM 715 C C . GLY A 1 94 ? 20.826 -11.947 0.594 1.00 52.50 94 GLY A C 1
ATOM 716 O O . GLY A 1 94 ? 20.499 -12.048 1.762 1.00 52.50 94 GLY A O 1
ATOM 717 N N . ALA A 1 95 ? 20.647 -12.885 -0.345 1.00 52.22 95 ALA A N 1
ATOM 718 C CA . ALA A 1 95 ? 20.437 -14.341 -0.244 1.00 52.22 95 ALA A CA 1
ATOM 719 C C . ALA A 1 95 ? 19.489 -14.943 0.824 1.00 52.22 95 ALA A C 1
ATOM 721 O O . ALA A 1 95 ? 19.287 -16.155 0.797 1.00 52.22 95 ALA A O 1
ATOM 722 N N . ALA A 1 96 ? 18.928 -14.170 1.750 1.00 50.03 96 ALA A N 1
ATOM 723 C CA . ALA A 1 96 ? 18.275 -14.679 2.951 1.00 50.03 96 ALA A CA 1
ATOM 724 C C . ALA A 1 96 ? 16.748 -14.635 2.882 1.00 50.03 96 ALA A C 1
ATOM 726 O O . ALA A 1 96 ? 16.121 -15.432 3.565 1.00 50.03 96 ALA A O 1
ATOM 727 N N . ASP A 1 97 ? 16.159 -13.808 2.016 1.00 52.38 97 ASP A N 1
ATOM 728 C CA . ASP A 1 97 ? 14.705 -13.697 1.897 1.00 52.38 97 ASP A CA 1
ATOM 729 C C . ASP A 1 97 ? 14.278 -13.807 0.427 1.00 52.38 97 ASP A C 1
ATOM 731 O O . ASP A 1 97 ? 13.914 -12.833 -0.226 1.00 52.38 97 ASP A O 1
ATOM 735 N N . ILE A 1 98 ? 14.320 -15.031 -0.111 1.00 53.19 98 ILE A N 1
ATOM 736 C CA . ILE A 1 98 ? 13.700 -15.368 -1.412 1.00 53.19 98 ILE A CA 1
ATOM 737 C C . ILE A 1 98 ? 12.165 -15.182 -1.349 1.00 53.19 98 ILE A C 1
ATOM 739 O O . ILE A 1 98 ? 11.505 -15.111 -2.383 1.00 53.19 98 ILE A O 1
ATOM 743 N N . ASP A 1 99 ? 11.620 -15.036 -0.139 1.00 53.19 99 ASP A N 1
ATOM 744 C CA . ASP A 1 99 ? 10.206 -14.796 0.142 1.00 53.19 99 ASP A CA 1
ATOM 745 C C . ASP A 1 99 ? 9.828 -13.299 0.188 1.00 53.19 99 ASP A C 1
ATOM 747 O O . ASP A 1 99 ? 8.662 -12.976 0.423 1.00 53.19 99 ASP A O 1
ATOM 751 N N . GLU A 1 100 ? 10.763 -12.358 -0.036 1.00 60.81 100 GLU A N 1
ATOM 752 C CA . GLU A 1 100 ? 10.384 -10.949 -0.197 1.00 60.81 100 GLU A CA 1
ATOM 753 C C . GLU A 1 100 ? 9.599 -10.759 -1.504 1.00 60.81 100 GLU A C 1
ATOM 755 O O . GLU A 1 100 ? 10.127 -10.913 -2.605 1.00 60.81 100 GLU A O 1
ATOM 760 N N . GLU A 1 101 ? 8.320 -10.394 -1.372 1.00 66.38 101 GLU A N 1
ATOM 761 C CA . GLU A 1 101 ? 7.439 -10.089 -2.498 1.00 66.38 101 GLU A CA 1
ATOM 762 C C . GLU A 1 101 ? 8.074 -9.011 -3.395 1.00 66.38 101 GLU A C 1
ATOM 764 O O . GLU A 1 101 ? 8.475 -7.935 -2.928 1.00 66.38 101 GLU A O 1
ATOM 769 N N . PHE A 1 102 ? 8.186 -9.315 -4.695 1.00 72.31 102 PHE A N 1
ATOM 770 C CA . PHE A 1 102 ? 8.701 -8.384 -5.695 1.00 72.31 102 PHE A CA 1
ATOM 771 C C . PHE A 1 102 ? 7.893 -7.093 -5.649 1.00 72.31 102 PHE A C 1
ATOM 773 O O . PHE A 1 102 ? 6.682 -7.087 -5.873 1.00 72.31 102 PHE A O 1
ATOM 780 N N . SER A 1 103 ? 8.571 -5.979 -5.394 1.00 75.94 103 SER A N 1
ATOM 781 C CA . SER A 1 103 ? 7.920 -4.681 -5.476 1.00 75.94 103 SER A CA 1
ATOM 782 C C . SER A 1 103 ? 7.990 -4.174 -6.904 1.00 75.94 103 SER A C 1
ATOM 784 O O . SER A 1 103 ? 9.072 -4.070 -7.484 1.00 75.94 103 SER A O 1
ATOM 786 N N . PHE A 1 104 ? 6.820 -3.838 -7.437 1.00 82.38 104 PHE A N 1
ATOM 787 C CA . PHE A 1 104 ? 6.696 -3.280 -8.772 1.00 82.38 104 PHE A CA 1
ATOM 788 C C . PHE A 1 104 ? 7.123 -1.816 -8.794 1.00 82.38 104 PHE A C 1
ATOM 790 O O . PHE A 1 104 ? 6.576 -0.986 -8.059 1.00 82.38 104 PHE A O 1
ATOM 797 N N . PHE A 1 105 ? 8.054 -1.483 -9.682 1.00 87.81 105 PHE A N 1
ATOM 798 C CA . PHE A 1 105 ? 8.415 -0.092 -9.941 1.00 87.81 105 PHE A CA 1
ATOM 799 C C . PHE A 1 105 ? 7.520 0.528 -11.016 1.00 87.81 105 PHE A C 1
ATOM 801 O O . PHE A 1 105 ? 7.023 -0.136 -11.928 1.00 87.81 105 PHE A O 1
ATOM 808 N N . GLN A 1 106 ? 7.326 1.846 -10.944 1.00 89.69 106 GLN A N 1
ATOM 809 C CA . GLN A 1 106 ? 6.695 2.565 -12.046 1.00 89.69 106 GLN A CA 1
ATOM 810 C C . GLN A 1 106 ? 7.630 2.536 -13.270 1.00 89.69 106 GLN A C 1
ATOM 812 O O . GLN A 1 106 ? 8.837 2.738 -13.114 1.00 89.69 106 GLN A O 1
ATOM 817 N N . PRO A 1 107 ? 7.111 2.390 -14.506 1.00 88.44 107 PRO A N 1
ATOM 818 C CA . PRO A 1 107 ? 7.944 2.400 -15.712 1.00 88.44 107 PRO A CA 1
ATOM 819 C C . PRO A 1 107 ? 8.820 3.651 -15.848 1.00 88.44 107 PRO A C 1
ATOM 821 O O . PRO A 1 107 ? 9.921 3.581 -16.383 1.00 88.44 107 PRO A O 1
ATOM 824 N N . LEU A 1 108 ? 8.343 4.796 -15.349 1.00 90.50 108 LEU A N 1
ATOM 825 C CA . LEU A 1 108 ? 9.112 6.037 -15.346 1.00 90.50 108 LEU A CA 1
ATOM 826 C C . LEU A 1 108 ? 10.296 5.977 -14.373 1.00 90.50 108 LEU A C 1
ATOM 828 O O . LEU A 1 108 ? 11.367 6.478 -14.706 1.00 90.50 108 LEU A O 1
ATOM 832 N N . ASP A 1 109 ? 10.133 5.343 -13.212 1.00 91.25 109 ASP A N 1
ATOM 833 C CA . ASP A 1 109 ? 11.207 5.189 -12.227 1.00 91.25 109 ASP A CA 1
ATOM 834 C C . ASP A 1 109 ? 12.327 4.311 -12.794 1.00 91.25 109 ASP A C 1
ATOM 836 O O . ASP A 1 109 ? 13.488 4.697 -12.736 1.00 91.25 109 ASP A O 1
ATOM 840 N N . LEU A 1 110 ? 11.972 3.206 -13.456 1.00 90.94 110 LEU A N 1
ATOM 841 C CA . LEU A 1 110 ? 12.924 2.305 -14.122 1.00 90.94 110 LEU A CA 1
ATOM 842 C C . LEU A 1 110 ? 13.702 2.961 -15.277 1.00 90.94 110 LEU A C 1
ATOM 844 O O . LEU A 1 110 ? 14.765 2.485 -15.652 1.00 90.94 110 LEU A O 1
ATOM 848 N N . ILE A 1 111 ? 13.172 4.021 -15.892 1.00 91.31 111 ILE A N 1
ATOM 849 C CA . ILE A 1 111 ? 13.855 4.725 -16.993 1.00 91.31 111 ILE A CA 1
ATOM 850 C C . ILE A 1 111 ? 14.687 5.905 -16.473 1.00 91.31 111 ILE A C 1
ATOM 852 O O . ILE A 1 111 ? 15.653 6.301 -17.123 1.00 91.31 111 ILE A O 1
ATOM 856 N N . SER A 1 112 ? 14.303 6.495 -15.338 1.00 93.75 112 SER A N 1
ATOM 857 C CA . SER A 1 112 ? 14.879 7.755 -14.850 1.00 93.75 112 SER A CA 1
ATOM 858 C C . SER A 1 112 ? 15.866 7.611 -13.694 1.00 93.75 112 SER A C 1
ATOM 860 O O . SER A 1 112 ? 16.634 8.545 -13.473 1.00 93.75 112 SER A O 1
ATOM 862 N N . LYS A 1 113 ? 15.857 6.484 -12.976 1.00 92.38 113 LYS A N 1
ATOM 863 C CA . LYS A 1 113 ? 16.638 6.272 -11.747 1.00 92.38 113 LYS A CA 1
ATOM 864 C C . LYS A 1 113 ? 17.652 5.150 -11.917 1.00 92.38 113 LYS A C 1
ATOM 866 O O . LYS A 1 113 ? 17.500 4.292 -12.786 1.00 92.38 113 LYS A O 1
ATOM 871 N N . ASP A 1 114 ? 18.685 5.157 -11.079 1.00 90.12 114 ASP A N 1
ATOM 872 C CA . ASP A 1 114 ? 19.657 4.069 -11.018 1.00 90.12 114 ASP A CA 1
ATOM 873 C C . ASP A 1 114 ? 19.213 2.957 -10.047 1.00 90.12 114 ASP A C 1
ATOM 875 O O . ASP A 1 114 ? 18.275 3.100 -9.260 1.00 90.12 114 ASP A O 1
ATOM 879 N N . VAL A 1 115 ? 19.900 1.815 -10.096 1.00 87.88 115 VAL A N 1
ATOM 880 C CA . VAL A 1 115 ? 19.571 0.651 -9.257 1.00 87.88 115 VAL A CA 1
ATOM 881 C C . VAL A 1 115 ? 19.669 0.982 -7.758 1.00 87.88 115 VAL A C 1
ATOM 883 O O . VAL A 1 115 ? 18.873 0.474 -6.970 1.00 87.88 115 VAL A O 1
ATOM 886 N N . ASN A 1 116 ? 20.590 1.861 -7.351 1.00 88.94 116 ASN A N 1
ATOM 887 C CA . ASN A 1 116 ? 20.772 2.233 -5.946 1.00 88.94 116 ASN A CA 1
ATOM 888 C C . ASN A 1 116 ? 19.602 3.084 -5.430 1.00 88.94 116 ASN A C 1
ATOM 890 O O . ASN A 1 116 ? 19.075 2.835 -4.346 1.00 88.94 116 ASN A O 1
ATOM 894 N N . GLU A 1 117 ? 19.161 4.070 -6.207 1.00 89.69 117 GLU A N 1
ATOM 895 C CA . GLU A 1 117 ? 17.993 4.898 -5.917 1.00 89.69 117 GLU A CA 1
ATOM 896 C C . GLU A 1 117 ? 16.721 4.049 -5.857 1.00 89.69 117 GLU A C 1
ATOM 898 O O . GLU A 1 117 ? 15.914 4.202 -4.935 1.00 89.69 117 GLU A O 1
ATOM 903 N N . LEU A 1 118 ? 16.567 3.096 -6.782 1.00 90.12 118 LEU A N 1
ATOM 904 C CA . LEU A 1 118 ? 15.456 2.142 -6.773 1.00 90.12 118 LEU A CA 1
ATOM 905 C C . LEU A 1 118 ? 15.469 1.270 -5.506 1.00 90.12 118 LEU A C 1
ATOM 907 O O . LEU A 1 118 ? 14.423 1.080 -4.883 1.00 90.12 118 LEU A O 1
ATOM 911 N N . GLN A 1 119 ? 16.638 0.809 -5.054 1.00 88.06 119 GLN A N 1
ATOM 912 C CA . GLN A 1 119 ? 16.778 0.084 -3.783 1.00 88.06 119 GLN A CA 1
ATOM 913 C C . GLN A 1 119 ? 16.416 0.949 -2.568 1.00 88.06 119 GLN A C 1
ATOM 915 O O . GLN A 1 119 ? 15.794 0.464 -1.617 1.00 88.06 119 GLN A O 1
ATOM 920 N N . VAL A 1 120 ? 16.790 2.232 -2.565 1.00 88.81 120 VAL A N 1
ATOM 921 C CA . VAL A 1 120 ? 16.416 3.163 -1.488 1.00 88.81 120 VAL A CA 1
ATOM 922 C C . VAL A 1 120 ? 14.901 3.332 -1.450 1.00 88.81 120 VAL A C 1
ATOM 924 O O . VAL A 1 120 ? 14.292 3.147 -0.394 1.00 88.81 120 VAL A O 1
ATOM 927 N N . MET A 1 121 ? 14.276 3.584 -2.600 1.00 87.94 121 MET A N 1
ATOM 928 C CA . MET A 1 121 ? 12.822 3.699 -2.711 1.00 87.94 121 MET A CA 1
ATOM 929 C C . MET A 1 121 ? 12.101 2.435 -2.250 1.00 87.94 121 MET A C 1
ATOM 931 O O . MET A 1 121 ? 11.110 2.522 -1.525 1.00 87.94 121 MET A O 1
ATOM 935 N N . LEU A 1 122 ? 12.616 1.264 -2.625 1.00 87.00 122 LEU A N 1
ATOM 936 C CA . LEU A 1 122 ? 12.097 -0.026 -2.187 1.00 87.00 122 LEU A CA 1
ATOM 937 C C . LEU A 1 122 ? 12.104 -0.134 -0.659 1.00 87.00 122 LEU A C 1
ATOM 939 O O . LEU A 1 122 ? 11.086 -0.443 -0.037 1.00 87.00 122 LEU A O 1
ATOM 943 N N . ARG A 1 123 ? 13.245 0.172 -0.033 1.00 84.69 123 ARG A N 1
ATOM 944 C CA . ARG A 1 123 ? 13.406 0.129 1.428 1.00 84.69 123 ARG A CA 1
ATOM 945 C C . ARG A 1 123 ? 12.489 1.120 2.132 1.00 84.69 123 ARG A C 1
ATOM 947 O O . ARG A 1 123 ? 11.926 0.789 3.175 1.00 84.69 123 ARG A O 1
ATOM 954 N N . GLU A 1 124 ? 12.330 2.319 1.586 1.00 87.25 124 GLU A N 1
ATOM 955 C CA . GLU A 1 124 ? 11.397 3.313 2.115 1.00 87.25 124 GLU A CA 1
ATOM 956 C C . GLU A 1 124 ? 9.943 2.864 1.987 1.00 87.25 124 GLU A C 1
ATOM 958 O O . GLU A 1 124 ? 9.172 3.023 2.933 1.00 87.25 124 GLU A O 1
ATOM 963 N N . SER A 1 125 ? 9.573 2.282 0.846 1.00 85.62 125 SER A N 1
ATOM 964 C CA . SER A 1 125 ? 8.230 1.758 0.605 1.00 85.62 125 SER A CA 1
ATOM 965 C C . SER A 1 125 ? 7.889 0.655 1.608 1.00 85.62 125 SER A C 1
ATOM 967 O O . SER A 1 125 ? 6.887 0.761 2.316 1.00 85.62 125 SER A O 1
ATOM 969 N N . LYS A 1 126 ? 8.791 -0.319 1.790 1.00 83.88 126 LYS A N 1
ATOM 970 C CA . LYS A 1 126 ? 8.635 -1.403 2.774 1.00 83.88 126 LYS A CA 1
ATOM 971 C C . LYS A 1 126 ? 8.537 -0.892 4.213 1.00 83.88 126 LYS A C 1
ATOM 973 O O . LYS A 1 126 ? 7.787 -1.433 5.020 1.00 83.88 126 LYS A O 1
ATOM 978 N N . ARG A 1 127 ? 9.287 0.159 4.569 1.00 84.06 127 ARG A N 1
ATOM 979 C CA . ARG A 1 127 ? 9.175 0.798 5.895 1.00 84.06 127 ARG A CA 1
ATOM 980 C C . ARG A 1 127 ? 7.793 1.417 6.091 1.00 84.06 127 ARG A C 1
ATOM 982 O O . ARG A 1 127 ? 7.131 1.096 7.070 1.00 84.06 127 ARG A O 1
ATOM 989 N N . LYS A 1 128 ? 7.338 2.222 5.126 1.00 85.62 128 LYS A N 1
ATOM 990 C CA . LYS A 1 128 ? 6.010 2.855 5.153 1.00 85.62 128 LYS A CA 1
ATOM 991 C C . LYS A 1 128 ? 4.887 1.826 5.239 1.00 85.62 128 LYS A C 1
ATOM 993 O O . LYS A 1 128 ? 3.872 2.089 5.872 1.00 85.62 128 LYS A O 1
ATOM 998 N N . GLU A 1 129 ? 5.041 0.685 4.582 1.00 84.19 129 GLU A N 1
ATOM 999 C CA . GLU A 1 129 ? 4.063 -0.399 4.629 1.00 84.19 129 GLU A CA 1
ATOM 1000 C C . GLU A 1 129 ? 3.965 -1.031 6.019 1.00 84.19 129 GLU A C 1
ATOM 1002 O O . GLU A 1 129 ? 2.869 -1.097 6.573 1.00 84.19 129 GLU A O 1
ATOM 1007 N N . ARG A 1 130 ? 5.103 -1.370 6.637 1.00 82.19 130 ARG A N 1
ATOM 1008 C CA . ARG A 1 130 ? 5.125 -1.879 8.018 1.00 82.19 130 ARG A CA 1
ATOM 1009 C C . ARG A 1 130 ? 4.572 -0.879 9.028 1.00 82.19 130 ARG A C 1
ATOM 1011 O O . ARG A 1 130 ? 3.897 -1.275 9.972 1.00 82.19 130 ARG A O 1
ATOM 1018 N N . ASP A 1 131 ? 4.852 0.408 8.849 1.00 85.88 131 ASP A N 1
ATOM 1019 C CA . ASP A 1 131 ? 4.335 1.440 9.752 1.00 85.88 131 ASP A CA 1
ATOM 1020 C C . ASP A 1 131 ? 2.806 1.558 9.631 1.00 85.88 131 ASP A C 1
ATOM 1022 O O . ASP A 1 131 ? 2.106 1.576 10.640 1.00 85.88 131 ASP A O 1
ATOM 1026 N N . LYS A 1 132 ? 2.265 1.506 8.405 1.00 85.56 132 LYS A N 1
ATOM 1027 C CA . LYS A 1 132 ? 0.809 1.466 8.174 1.00 85.56 132 LYS A CA 1
ATOM 1028 C C . LYS A 1 132 ? 0.149 0.230 8.779 1.00 85.56 132 LYS A C 1
ATOM 1030 O O . LYS A 1 132 ? -0.991 0.313 9.232 1.00 85.56 132 LYS A O 1
ATOM 1035 N N . GLU A 1 133 ? 0.812 -0.921 8.731 1.00 85.31 133 GLU A N 1
ATOM 1036 C CA . GLU A 1 133 ? 0.307 -2.148 9.347 1.00 85.31 133 GLU A CA 1
ATOM 1037 C C . GLU A 1 133 ? 0.230 -2.008 10.870 1.00 85.31 133 GLU A C 1
ATOM 1039 O O . GLU A 1 133 ? -0.836 -2.227 11.444 1.00 85.31 133 GLU A O 1
ATOM 1044 N N . LYS A 1 134 ? 1.301 -1.521 11.506 1.00 83.50 134 LYS A N 1
ATOM 1045 C CA . LYS A 1 134 ? 1.328 -1.251 12.951 1.00 83.50 134 LYS A CA 1
ATOM 1046 C C . LYS A 1 134 ? 0.268 -0.244 13.382 1.00 83.50 134 LYS A C 1
ATOM 1048 O O . LYS A 1 134 ? -0.390 -0.449 14.398 1.00 83.50 134 LYS A O 1
ATOM 1053 N N . ASP A 1 135 ? 0.070 0.821 12.609 1.00 85.56 135 ASP A N 1
ATOM 1054 C CA . ASP A 1 135 ? -0.977 1.803 12.893 1.00 85.56 135 ASP A CA 1
ATOM 1055 C C . ASP A 1 135 ? -2.368 1.161 12.829 1.00 85.56 135 ASP A C 1
ATOM 1057 O O . ASP A 1 135 ? -3.191 1.381 13.716 1.00 85.56 135 ASP A O 1
ATOM 1061 N N . ARG A 1 136 ? -2.622 0.296 11.835 1.00 84.81 136 ARG A N 1
ATOM 1062 C CA . ARG A 1 136 ? -3.882 -0.460 11.740 1.00 84.81 136 ARG A CA 1
ATOM 1063 C C . ARG A 1 136 ? -4.077 -1.415 12.913 1.00 84.81 136 ARG A C 1
ATOM 1065 O O . ARG A 1 136 ? -5.207 -1.570 13.373 1.00 84.81 136 ARG A O 1
ATOM 1072 N N . GLU A 1 137 ? -3.025 -2.079 13.379 1.00 83.38 137 GLU A N 1
ATOM 1073 C CA . GLU A 1 137 ? -3.094 -2.946 14.559 1.00 83.38 137 GLU A CA 1
ATOM 1074 C C . GLU A 1 137 ? -3.399 -2.147 15.824 1.00 83.38 137 GLU A C 1
ATOM 1076 O O . GLU A 1 137 ? -4.315 -2.505 16.564 1.00 83.38 137 GLU A O 1
ATOM 1081 N N . ARG A 1 138 ? -2.714 -1.018 16.021 1.00 81.44 138 ARG A N 1
ATOM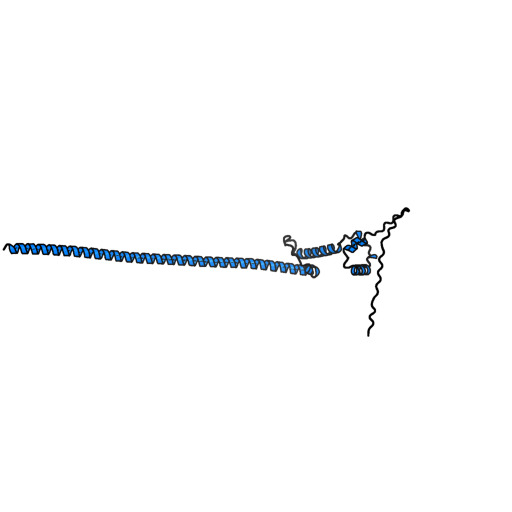 1082 C CA . ARG A 1 138 ? -2.921 -0.141 17.174 1.00 81.44 138 ARG A CA 1
ATOM 1083 C C . ARG A 1 138 ? -4.320 0.468 17.194 1.00 81.44 138 ARG A C 1
ATOM 1085 O O . ARG A 1 138 ? -4.940 0.538 18.249 1.00 81.44 138 ARG A O 1
ATOM 1092 N N . SER A 1 139 ? -4.855 0.865 16.038 1.00 78.00 139 SER A N 1
ATOM 1093 C CA . SER A 1 139 ? -6.247 1.320 15.938 1.00 78.00 139 SER A CA 1
ATOM 1094 C C . SER A 1 139 ? -7.234 0.225 16.349 1.00 78.00 139 SER A C 1
ATOM 1096 O O . SER A 1 139 ? -8.139 0.498 17.131 1.00 78.00 139 SER A O 1
ATOM 1098 N N . LYS A 1 140 ? -7.032 -1.021 15.897 1.00 84.06 140 LYS A N 1
ATOM 1099 C CA . LYS A 1 140 ? -7.882 -2.160 16.291 1.00 84.06 140 LYS A CA 1
ATOM 1100 C C . LYS A 1 140 ? -7.768 -2.492 17.778 1.00 84.06 140 LYS A C 1
ATOM 1102 O O . LYS A 1 140 ? -8.738 -2.947 18.375 1.00 84.06 140 LYS A O 1
ATOM 1107 N N . GLU A 1 141 ? -6.582 -2.350 18.363 1.00 76.06 141 GLU A N 1
ATOM 1108 C CA . GLU A 1 141 ? -6.378 -2.559 19.797 1.00 76.06 141 GLU A CA 1
ATOM 1109 C C . GLU A 1 141 ? -7.117 -1.498 20.617 1.00 76.06 141 GLU A C 1
ATOM 1111 O O . GLU A 1 141 ? -7.882 -1.861 21.508 1.00 76.06 141 GLU A O 1
ATOM 1116 N N . ASN A 1 142 ? -6.983 -0.222 20.244 1.00 73.94 142 ASN A N 1
ATOM 1117 C CA . ASN A 1 142 ? -7.687 0.880 20.895 1.00 73.94 142 ASN A CA 1
ATOM 1118 C C . ASN A 1 142 ? -9.215 0.724 20.804 1.00 73.94 142 ASN A C 1
ATOM 1120 O O . ASN A 1 142 ? -9.909 0.938 21.791 1.00 73.94 142 ASN A O 1
ATOM 1124 N N . GLU A 1 143 ? -9.758 0.325 19.648 1.00 73.56 143 GLU A N 1
ATOM 1125 C CA . GLU A 1 143 ? -11.201 0.062 19.500 1.00 73.56 143 GLU A CA 1
ATOM 1126 C C . GLU A 1 143 ? -11.680 -1.043 20.453 1.00 73.56 143 GLU A C 1
ATOM 1128 O O . GLU A 1 143 ? -12.691 -0.883 21.137 1.00 73.56 143 GLU A O 1
ATOM 1133 N N . LYS A 1 144 ? -10.916 -2.137 20.564 1.00 75.56 144 LYS A N 1
ATOM 1134 C CA . LYS A 1 144 ? -11.220 -3.227 21.504 1.00 75.56 144 LYS A CA 1
ATOM 1135 C C . LYS A 1 144 ? -11.106 -2.792 22.962 1.00 75.56 144 LYS A C 1
ATOM 1137 O O . LYS A 1 144 ? -11.816 -3.328 23.807 1.00 75.56 144 LYS A O 1
ATOM 1142 N N . GLU A 1 145 ? -10.187 -1.889 23.287 1.00 71.31 145 GLU A N 1
ATOM 1143 C CA . GLU A 1 145 ? -10.049 -1.344 24.638 1.00 71.31 145 GLU A CA 1
ATOM 1144 C C . GLU A 1 145 ? -11.264 -0.483 25.009 1.00 71.31 145 GLU A C 1
ATOM 1146 O O . GLU A 1 145 ? -11.866 -0.713 26.056 1.00 71.31 145 GLU A O 1
ATOM 1151 N N . VAL A 1 146 ? -11.710 0.393 24.102 1.00 70.31 146 VAL A N 1
ATOM 1152 C CA . VAL A 1 146 ? -12.922 1.212 24.284 1.00 70.31 146 VAL A CA 1
ATOM 1153 C C . VAL A 1 146 ? -14.176 0.345 24.457 1.00 70.31 146 VAL A C 1
ATOM 1155 O O . VAL A 1 146 ? -15.004 0.632 25.322 1.00 70.31 146 VAL A O 1
ATOM 1158 N N . GLU A 1 147 ? -14.321 -0.744 23.693 1.00 65.31 147 GLU A N 1
ATOM 1159 C CA . GLU A 1 147 ? -15.431 -1.692 23.884 1.00 65.31 147 GLU A CA 1
ATOM 1160 C C . GLU A 1 147 ? -15.405 -2.345 25.276 1.00 65.31 147 GLU A C 1
ATOM 1162 O O . GLU A 1 147 ? -16.434 -2.398 25.952 1.00 65.31 147 GLU A O 1
ATOM 1167 N N . ARG A 1 148 ? -14.229 -2.786 25.751 1.00 65.44 148 ARG A N 1
ATOM 1168 C CA . ARG A 1 148 ? -14.087 -3.382 27.093 1.00 65.44 148 ARG A CA 1
ATOM 1169 C C . ARG A 1 148 ? -14.417 -2.393 28.206 1.00 65.44 148 ARG A C 1
ATOM 1171 O O . ARG A 1 148 ? -15.004 -2.791 29.213 1.00 65.44 148 ARG A O 1
ATOM 1178 N N . GLU A 1 149 ? -14.038 -1.127 28.050 1.00 63.09 149 GLU A N 1
ATOM 1179 C CA . GLU A 1 149 ? -14.396 -0.077 29.007 1.00 63.09 149 GLU A CA 1
ATOM 1180 C C . GLU A 1 149 ? -15.912 0.154 29.036 1.00 63.09 149 GLU A C 1
ATOM 1182 O O . GLU A 1 149 ? -16.501 0.222 30.119 1.00 63.09 149 GLU A O 1
ATOM 1187 N N . HIS A 1 150 ? -16.566 0.190 27.869 1.00 64.56 150 HIS A N 1
ATOM 1188 C CA . HIS A 1 150 ? -18.010 0.410 27.789 1.00 64.56 150 HIS A CA 1
ATOM 1189 C C . HIS A 1 150 ? -18.822 -0.750 28.389 1.00 64.56 150 HIS A C 1
ATOM 1191 O O . HIS A 1 150 ? -19.782 -0.519 29.133 1.00 64.56 150 HIS A O 1
ATOM 1197 N N . ASP A 1 151 ? -18.403 -1.995 28.148 1.00 63.53 151 ASP A N 1
ATOM 1198 C CA . ASP A 1 151 ? -19.004 -3.178 28.772 1.00 63.53 151 ASP A CA 1
ATOM 1199 C C . ASP A 1 151 ? -18.780 -3.201 30.293 1.00 63.53 151 ASP A C 1
ATOM 1201 O O . ASP A 1 151 ? -19.694 -3.531 31.061 1.00 63.53 151 ASP A O 1
ATOM 1205 N N . GLY A 1 152 ? -17.589 -2.796 30.746 1.00 62.84 152 GLY A N 1
ATOM 1206 C CA . GLY A 1 152 ? -17.250 -2.679 32.163 1.00 62.84 152 GLY A CA 1
ATOM 1207 C C . GLY A 1 152 ? -18.144 -1.687 32.912 1.00 62.84 152 GLY A C 1
ATOM 1208 O O . GLY A 1 152 ? -18.664 -2.010 33.986 1.00 62.84 152 GLY A O 1
ATOM 1209 N N . ASP A 1 153 ? -18.382 -0.506 32.339 1.00 64.69 153 ASP A N 1
ATOM 1210 C CA . ASP A 1 153 ? -19.268 0.501 32.935 1.00 64.69 153 ASP A CA 1
ATOM 1211 C C . ASP A 1 153 ? -20.751 0.106 32.859 1.00 64.69 153 ASP A C 1
ATOM 1213 O O . ASP A 1 153 ? -21.491 0.287 33.833 1.00 64.69 153 ASP A O 1
ATOM 1217 N N . CYS A 1 154 ? -21.191 -0.525 31.765 1.00 58.00 154 CYS A N 1
ATOM 1218 C CA . CYS A 1 154 ? -22.562 -1.028 31.637 1.00 58.00 154 CYS A CA 1
ATOM 1219 C C . CYS A 1 154 ? -22.873 -2.124 32.673 1.00 58.00 154 CYS A C 1
ATOM 1221 O O . CYS A 1 154 ? -23.963 -2.147 33.258 1.00 58.00 154 CYS A O 1
ATOM 1223 N N . SER A 1 155 ? -21.908 -3.004 32.965 1.00 55.34 155 SER A N 1
ATOM 1224 C CA . SER A 1 155 ? -22.072 -4.036 33.993 1.00 55.34 155 SER A CA 1
ATOM 1225 C C . SER A 1 155 ? -22.130 -3.438 35.404 1.00 55.34 155 SER A C 1
ATOM 1227 O O . SER A 1 155 ? -23.027 -3.779 36.177 1.00 55.34 155 SER A O 1
ATOM 1229 N N . ARG A 1 156 ? -21.257 -2.471 35.725 1.00 61.62 156 ARG A N 1
ATOM 1230 C CA . ARG A 1 156 ? -21.274 -1.770 37.025 1.00 61.62 156 ARG A CA 1
ATOM 1231 C C . ARG A 1 156 ? -22.580 -1.015 37.265 1.00 61.62 156 ARG A C 1
ATOM 1233 O O . ARG A 1 156 ? -23.096 -1.010 38.383 1.00 61.62 156 ARG A O 1
ATOM 1240 N N . MET A 1 157 ? -23.132 -0.395 36.223 1.00 58.50 157 MET A N 1
ATOM 1241 C CA . MET A 1 157 ? -24.405 0.319 36.305 1.00 58.50 157 MET A CA 1
ATOM 1242 C C . MET A 1 157 ? -25.583 -0.636 36.554 1.00 58.50 157 MET A C 1
ATOM 1244 O O . MET A 1 157 ? -26.436 -0.343 37.394 1.00 58.50 157 MET A O 1
ATOM 1248 N N . LYS A 1 158 ? -25.604 -1.807 35.898 1.00 65.06 158 LYS A N 1
ATOM 1249 C CA . LYS A 1 158 ? -26.629 -2.843 36.121 1.00 65.06 158 LYS A CA 1
ATOM 1250 C C . LYS A 1 158 ? -26.595 -3.418 37.537 1.00 65.06 158 LYS A C 1
ATOM 1252 O O . LYS A 1 158 ? -27.656 -3.601 38.131 1.00 65.06 158 LYS A O 1
ATOM 1257 N N . ASP A 1 159 ? -25.411 -3.672 38.091 1.00 64.88 159 ASP A N 1
ATOM 1258 C CA . ASP A 1 159 ? -25.278 -4.208 39.452 1.00 64.88 159 ASP A CA 1
ATOM 1259 C C . ASP A 1 159 ? -25.729 -3.197 40.514 1.00 64.88 159 ASP A C 1
ATOM 1261 O O . ASP A 1 159 ? -26.408 -3.560 41.480 1.00 64.88 159 ASP A O 1
ATOM 1265 N N . LYS A 1 160 ? -25.426 -1.909 40.302 1.00 67.81 160 LYS A N 1
ATOM 1266 C CA . LYS A 1 160 ? -25.853 -0.825 41.194 1.00 67.81 160 LYS A CA 1
ATOM 1267 C C . LYS A 1 160 ? -27.380 -0.671 41.221 1.00 67.81 160 LYS A C 1
ATOM 1269 O O . LYS A 1 160 ? -27.953 -0.630 42.308 1.00 67.81 160 LYS A O 1
ATOM 1274 N N . ASP A 1 161 ? -28.036 -0.694 40.057 1.00 71.50 161 ASP A N 1
ATOM 1275 C CA . ASP A 1 161 ? -29.507 -0.652 39.942 1.00 71.50 161 ASP A CA 1
ATOM 1276 C C . ASP A 1 161 ? -30.171 -1.879 40.597 1.00 71.50 161 ASP A C 1
ATOM 1278 O O . ASP A 1 161 ? -31.195 -1.773 41.278 1.00 71.50 161 ASP A O 1
ATOM 1282 N N . ARG A 1 162 ? -29.556 -3.064 40.467 1.00 67.56 162 ARG A N 1
ATOM 1283 C CA . ARG A 1 162 ? -30.047 -4.291 41.117 1.00 67.56 162 ARG A CA 1
ATOM 1284 C C . ARG A 1 162 ? -30.022 -4.182 42.636 1.00 67.56 162 ARG A C 1
ATOM 1286 O O . ARG A 1 162 ? -30.987 -4.575 43.296 1.00 67.56 162 ARG A O 1
ATOM 1293 N N . HIS A 1 163 ? -28.929 -3.656 43.186 1.00 70.69 163 HIS A N 1
ATOM 1294 C CA . HIS A 1 163 ? -28.770 -3.550 44.630 1.00 70.69 163 HIS A CA 1
ATOM 1295 C C . HIS A 1 163 ? -29.713 -2.500 45.229 1.00 70.69 163 HIS A C 1
ATOM 1297 O O . HIS A 1 163 ? -30.287 -2.724 46.297 1.00 70.69 163 HIS A O 1
ATOM 1303 N N . GLU A 1 164 ? -29.932 -1.395 44.515 1.00 69.06 164 GLU A N 1
ATOM 1304 C CA . GLU A 1 164 ? -30.860 -0.340 44.916 1.00 69.06 164 GLU A CA 1
ATOM 1305 C C . GLU A 1 164 ? -32.316 -0.831 44.922 1.00 69.06 164 GLU A C 1
ATOM 1307 O O . GLU A 1 164 ? -32.990 -0.715 45.949 1.00 69.06 164 GLU A O 1
ATOM 1312 N N . LYS A 1 165 ? -32.759 -1.520 43.858 1.00 75.38 165 LYS A N 1
ATOM 1313 C CA . LYS A 1 165 ? -34.090 -2.159 43.800 1.00 75.38 165 LYS A CA 1
ATOM 1314 C C . LYS A 1 165 ? -34.309 -3.193 44.900 1.00 75.38 165 LYS A C 1
ATOM 1316 O O . LYS A 1 165 ? -35.418 -3.324 45.416 1.00 75.38 165 LYS A O 1
ATOM 1321 N N . GLN A 1 166 ? -33.279 -3.957 45.266 1.00 70.25 166 GLN A N 1
ATOM 1322 C CA . GLN A 1 166 ? -33.389 -4.924 46.360 1.00 70.25 166 GLN A CA 1
ATOM 1323 C C . GLN A 1 166 ? -33.564 -4.221 47.713 1.00 70.25 166 GLN A C 1
ATOM 1325 O O . GLN A 1 166 ? -34.424 -4.613 48.502 1.00 70.25 166 GLN A O 1
ATOM 1330 N N . LYS A 1 167 ? -32.809 -3.144 47.945 1.00 78.38 167 LYS A N 1
ATOM 1331 C CA . LYS A 1 167 ? -32.885 -2.341 49.171 1.00 78.38 167 LYS A CA 1
ATOM 1332 C C . LYS A 1 167 ? -34.231 -1.624 49.314 1.00 78.38 167 LYS A C 1
ATOM 1334 O O . LYS A 1 167 ? -34.727 -1.448 50.424 1.00 78.38 167 LYS A O 1
ATOM 1339 N N . GLU A 1 168 ? -34.838 -1.223 48.200 1.00 72.19 168 GLU A N 1
ATOM 1340 C CA . GLU A 1 168 ? -36.180 -0.638 48.176 1.00 72.19 168 GLU A CA 1
ATOM 1341 C C . GLU A 1 168 ? -37.258 -1.663 48.562 1.00 72.19 168 GLU A C 1
ATOM 1343 O O . GLU A 1 168 ? -38.065 -1.396 49.453 1.00 72.19 168 GLU A O 1
ATOM 1348 N N . ARG A 1 169 ? -37.199 -2.880 48.003 1.00 74.62 169 ARG A N 1
ATOM 1349 C CA . ARG A 1 169 ? -38.128 -3.975 48.343 1.00 74.62 169 ARG A CA 1
ATOM 1350 C C . ARG A 1 169 ? -38.069 -4.381 49.815 1.00 74.62 169 ARG A C 1
ATOM 1352 O O . ARG A 1 169 ? -39.096 -4.730 50.391 1.00 74.62 169 ARG A O 1
ATOM 1359 N N . GLU A 1 170 ? -36.888 -4.362 50.430 1.00 75.75 170 GLU A N 1
ATOM 1360 C CA . GLU A 1 170 ? -36.748 -4.629 51.868 1.00 75.75 170 GLU A CA 1
ATOM 1361 C C . GLU A 1 170 ? -37.434 -3.548 52.711 1.00 75.75 170 GLU A C 1
ATOM 1363 O O . GLU A 1 170 ? -38.200 -3.875 53.616 1.00 75.75 170 GLU A O 1
ATOM 1368 N N . ARG A 1 171 ? -37.256 -2.268 52.358 1.00 80.12 171 ARG A N 1
ATOM 1369 C CA . ARG A 1 171 ? -37.931 -1.149 53.038 1.00 80.12 171 ARG A CA 1
ATOM 1370 C C . ARG A 1 171 ? -39.452 -1.209 52.89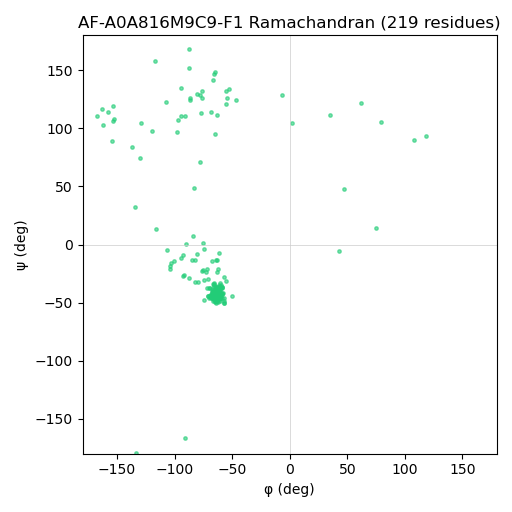3 1.00 80.12 171 ARG A C 1
ATOM 1372 O O . ARG A 1 171 ? -40.164 -0.855 53.828 1.00 80.12 171 ARG A O 1
ATOM 1379 N N . GLU A 1 172 ? -39.963 -1.631 51.737 1.00 83.25 172 GLU A N 1
ATOM 1380 C CA . GLU A 1 172 ? -41.405 -1.822 51.529 1.00 83.25 172 GLU A CA 1
ATOM 1381 C C . GLU A 1 172 ? -41.966 -2.966 52.376 1.00 83.25 172 GLU A C 1
ATOM 1383 O O . GLU A 1 172 ? -43.021 -2.810 52.994 1.00 83.25 172 GLU A O 1
ATOM 1388 N N . ARG A 1 173 ? -41.250 -4.094 52.458 1.00 81.19 173 ARG A N 1
ATOM 1389 C CA . ARG A 1 173 ? -41.637 -5.220 53.322 1.00 81.19 173 ARG A CA 1
ATOM 1390 C C . ARG A 1 173 ? -41.689 -4.808 54.787 1.00 81.19 173 ARG A C 1
ATOM 1392 O O . ARG A 1 173 ? -42.674 -5.106 55.452 1.00 81.19 173 ARG A O 1
ATOM 1399 N N . GLU A 1 174 ? -40.685 -4.071 55.252 1.00 85.00 174 GLU A N 1
ATOM 1400 C CA . GLU A 1 174 ? -40.626 -3.588 56.632 1.00 85.00 174 GLU A CA 1
ATOM 1401 C C . GLU A 1 174 ? -41.772 -2.608 56.946 1.00 85.00 174 GLU A C 1
ATOM 1403 O O . GLU A 1 174 ? -42.375 -2.666 58.016 1.00 85.00 174 GLU A O 1
ATOM 1408 N N . LYS A 1 175 ? -42.139 -1.732 55.997 1.00 82.69 175 LYS A N 1
ATOM 1409 C CA . LYS A 1 175 ? -43.310 -0.849 56.141 1.00 82.69 175 LYS A CA 1
ATOM 1410 C C . LYS A 1 175 ? -44.615 -1.638 56.240 1.00 82.69 175 LYS A C 1
ATOM 1412 O O . LYS A 1 175 ? -45.406 -1.367 57.139 1.00 82.69 175 LYS A O 1
ATOM 1417 N N . MET A 1 176 ? -44.813 -2.614 55.355 1.00 72.38 176 MET A N 1
ATOM 1418 C CA . MET A 1 176 ? -45.997 -3.480 55.357 1.00 72.38 176 MET A CA 1
ATOM 1419 C C . MET A 1 176 ? -46.109 -4.309 56.639 1.00 72.38 176 MET A C 1
ATOM 1421 O O . MET A 1 176 ? -47.209 -4.548 57.130 1.00 72.38 176 MET A O 1
ATOM 1425 N N . GLU A 1 177 ? -44.986 -4.764 57.189 1.00 81.69 177 GLU A N 1
ATOM 1426 C CA . GLU A 1 177 ? -44.966 -5.525 58.438 1.00 81.69 177 GLU A CA 1
ATOM 1427 C C . GLU A 1 177 ? -45.366 -4.653 59.633 1.00 81.69 177 GLU A C 1
ATOM 1429 O O . GLU A 1 177 ? -46.270 -5.023 60.381 1.00 81.69 177 GLU A O 1
ATOM 1434 N N . ARG A 1 178 ? -44.805 -3.440 59.733 1.00 83.12 178 ARG A N 1
ATOM 1435 C CA . ARG A 1 178 ? -45.190 -2.450 60.754 1.00 83.12 178 ARG A CA 1
ATOM 1436 C C . ARG A 1 178 ? -46.657 -2.031 60.647 1.00 83.12 178 ARG A C 1
ATOM 1438 O O . ARG A 1 178 ? -47.294 -1.746 61.656 1.00 83.12 178 ARG A O 1
ATOM 1445 N N . GLU A 1 179 ? -47.202 -1.953 59.436 1.00 85.62 179 GLU A N 1
ATOM 1446 C CA . GLU A 1 179 ? -48.617 -1.639 59.220 1.00 85.62 179 GLU A CA 1
ATOM 1447 C C . GLU A 1 179 ? -49.528 -2.782 59.686 1.00 85.62 179 GLU A C 1
ATOM 1449 O O . GLU A 1 179 ? -50.469 -2.544 60.440 1.00 85.62 179 GLU A O 1
ATOM 1454 N N . LYS A 1 180 ? -49.192 -4.032 59.341 1.00 85.50 180 LYS A N 1
ATOM 1455 C CA . LYS A 1 180 ? -49.916 -5.223 59.818 1.00 85.50 180 LYS A CA 1
ATOM 1456 C C . LYS A 1 180 ? -49.870 -5.376 61.334 1.00 85.50 180 LYS A C 1
ATOM 1458 O O . LYS A 1 180 ? -50.845 -5.829 61.925 1.00 85.50 180 LYS A O 1
ATOM 1463 N N . GLU A 1 181 ? -48.748 -5.039 61.961 1.00 86.75 181 GLU A N 1
ATOM 1464 C CA . GLU A 1 181 ? -48.615 -5.048 63.419 1.00 86.75 181 GLU A CA 1
ATOM 1465 C C . GLU A 1 181 ? -49.569 -4.032 64.062 1.00 86.75 181 GLU A C 1
ATOM 1467 O O . GLU A 1 181 ? -50.355 -4.392 64.936 1.00 86.75 181 GLU A O 1
ATOM 1472 N N . ARG A 1 182 ? -49.609 -2.799 63.540 1.00 83.81 182 ARG A N 1
ATOM 1473 C CA . ARG A 1 182 ? -50.554 -1.765 63.995 1.00 83.81 182 ARG A CA 1
ATOM 1474 C C . ARG A 1 182 ? -52.013 -2.166 63.799 1.00 83.81 182 ARG A C 1
ATOM 1476 O O . ARG A 1 182 ? -52.840 -1.873 64.661 1.00 83.81 182 ARG A O 1
ATOM 1483 N N . GLU A 1 183 ? -52.350 -2.821 62.688 1.00 85.94 183 GLU A N 1
ATOM 1484 C CA . GLU A 1 183 ? -53.706 -3.340 62.476 1.00 85.94 183 GLU A CA 1
ATOM 1485 C C . GLU A 1 183 ? -54.066 -4.429 63.490 1.00 85.94 183 GLU A C 1
ATOM 1487 O O . GLU A 1 183 ? -55.161 -4.395 64.050 1.00 85.94 183 GLU A O 1
ATOM 1492 N N . ARG A 1 184 ? -53.148 -5.361 63.781 1.00 84.31 184 ARG A N 1
ATOM 1493 C CA . ARG A 1 184 ? -53.366 -6.405 64.796 1.00 84.31 184 ARG A CA 1
ATOM 1494 C C . ARG A 1 184 ? -53.604 -5.808 66.178 1.00 84.31 184 ARG A C 1
ATOM 1496 O O . ARG A 1 184 ? -54.579 -6.184 66.822 1.00 84.31 184 ARG A O 1
ATOM 1503 N N . GLU A 1 185 ? -52.787 -4.840 66.592 1.00 87.25 185 GLU A N 1
ATOM 1504 C CA . GLU A 1 185 ? -52.980 -4.130 67.864 1.00 87.25 185 GLU A CA 1
ATOM 1505 C C . GLU A 1 185 ? -54.329 -3.403 67.933 1.00 87.25 185 GLU A C 1
ATOM 1507 O O . GLU A 1 185 ? -54.931 -3.287 69.004 1.00 87.25 185 GLU A O 1
ATOM 1512 N N . LYS A 1 186 ? -54.805 -2.870 66.802 1.00 89.44 186 LYS A N 1
ATOM 1513 C CA . LYS A 1 186 ? -56.093 -2.178 66.738 1.00 89.44 186 LYS A CA 1
ATOM 1514 C C . LYS A 1 186 ? -57.256 -3.157 66.891 1.00 89.44 186 LYS A C 1
ATOM 1516 O O . LYS A 1 186 ? -58.148 -2.904 67.695 1.00 89.44 186 LYS A O 1
ATOM 1521 N N . ILE A 1 187 ? -57.206 -4.287 66.185 1.00 86.94 187 ILE A N 1
ATOM 1522 C CA . ILE A 1 187 ? -58.203 -5.362 66.291 1.00 86.94 187 ILE A CA 1
ATOM 1523 C C . ILE A 1 187 ? -58.243 -5.920 67.720 1.00 86.94 187 ILE A C 1
ATOM 1525 O O . ILE A 1 187 ? -59.322 -6.139 68.267 1.00 86.94 187 ILE A O 1
ATOM 1529 N N . GLU A 1 188 ? -57.082 -6.122 68.346 1.00 87.75 188 GLU A N 1
ATOM 1530 C CA . GLU A 1 188 ? -56.994 -6.604 69.727 1.00 87.75 188 GLU A CA 1
ATOM 1531 C C . GLU A 1 188 ? -57.607 -5.609 70.724 1.00 87.75 188 GLU A C 1
ATOM 1533 O O . GLU A 1 188 ? -58.391 -6.001 71.592 1.00 87.75 188 GLU A O 1
ATOM 1538 N N . ARG A 1 189 ? -57.332 -4.307 70.561 1.00 84.81 189 ARG A N 1
ATOM 1539 C CA . ARG A 1 189 ? -57.972 -3.255 71.367 1.00 84.81 189 ARG A CA 1
ATOM 1540 C C . ARG A 1 189 ? -59.490 -3.229 71.202 1.00 84.81 189 ARG A C 1
ATOM 1542 O O . ARG A 1 189 ? -60.198 -3.161 72.204 1.00 84.81 189 ARG A O 1
ATOM 1549 N N . GLU A 1 190 ? -59.984 -3.313 69.969 1.00 86.62 190 GLU A N 1
ATOM 1550 C CA . GLU A 1 190 ? -61.424 -3.335 69.680 1.00 86.62 190 GLU A CA 1
ATOM 1551 C C . GLU A 1 190 ? -62.105 -4.587 70.267 1.00 86.62 190 GLU A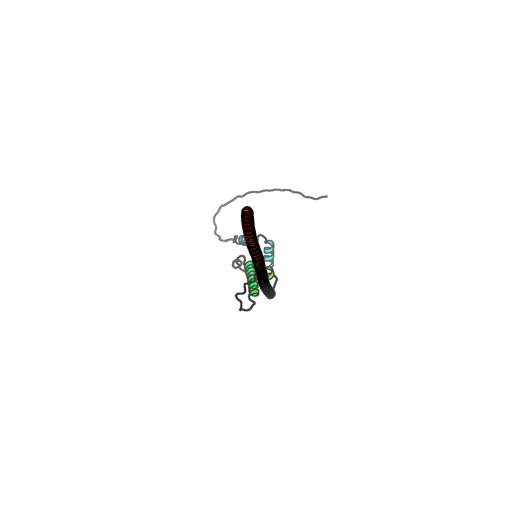 C 1
ATOM 1553 O O . GLU A 1 190 ? -63.219 -4.501 70.788 1.00 86.62 190 GLU A O 1
ATOM 1558 N N . ALA A 1 191 ? -61.432 -5.744 70.260 1.00 88.62 191 ALA A N 1
ATOM 1559 C CA . ALA A 1 191 ? -61.942 -6.974 70.869 1.00 88.62 191 ALA A CA 1
ATOM 1560 C C . ALA A 1 191 ? -62.074 -6.858 72.398 1.00 88.62 191 ALA A C 1
ATOM 1562 O O . ALA A 1 191 ? -63.123 -7.205 72.948 1.00 88.62 191 ALA A O 1
ATOM 1563 N N . LEU A 1 192 ? -61.050 -6.320 73.071 1.00 89.50 192 LEU A N 1
ATOM 1564 C CA . LEU A 1 192 ? -61.068 -6.073 74.518 1.00 89.50 192 LEU A CA 1
ATOM 1565 C C . LEU A 1 192 ? -62.154 -5.064 74.916 1.00 89.50 192 LEU A C 1
ATOM 1567 O O . LEU A 1 192 ? -62.844 -5.244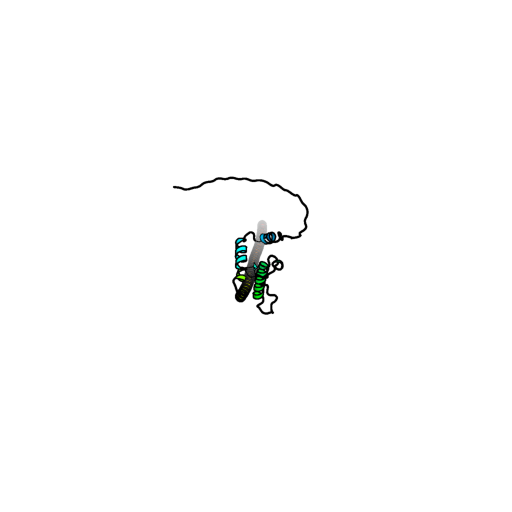 75.922 1.00 89.50 192 LEU A O 1
ATOM 1571 N N . GLU A 1 193 ? -62.336 -4.003 74.128 1.00 86.31 193 GLU A N 1
ATOM 1572 C CA . GLU A 1 193 ? -63.392 -3.014 74.358 1.00 86.31 193 GLU A CA 1
ATOM 1573 C C . GLU A 1 193 ? -64.788 -3.625 74.172 1.00 86.31 193 GLU A C 1
ATOM 1575 O O . GLU A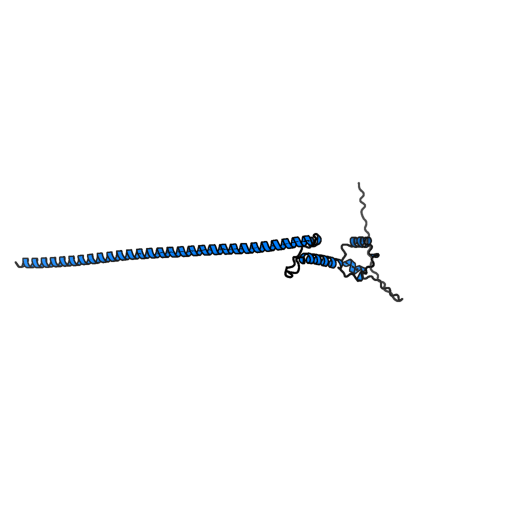 1 193 ? -65.667 -3.443 75.020 1.00 86.31 193 GLU A O 1
ATOM 1580 N N . GLY A 1 194 ? -64.975 -4.431 73.122 1.00 84.62 194 GLY A N 1
ATOM 1581 C CA . GLY A 1 194 ? -66.205 -5.184 72.893 1.00 84.62 194 GLY A CA 1
ATOM 1582 C C . GLY A 1 194 ? -66.531 -6.162 74.027 1.00 84.62 194 GLY A C 1
ATOM 1583 O O . GLY A 1 194 ? -67.699 -6.318 74.391 1.00 84.62 194 GLY A O 1
ATOM 1584 N N . GLU A 1 195 ? -65.521 -6.798 74.621 1.00 87.12 195 GLU A N 1
ATOM 1585 C CA . GLU A 1 195 ? -65.690 -7.674 75.783 1.00 87.12 195 GLU A CA 1
ATOM 1586 C C . GLU A 1 195 ? -66.073 -6.889 77.048 1.00 87.12 195 GLU A C 1
ATOM 1588 O O . GLU A 1 195 ? -67.022 -7.274 77.738 1.00 87.12 195 GLU A O 1
ATOM 1593 N N . ARG A 1 196 ? -65.434 -5.736 77.312 1.00 86.00 196 ARG A N 1
ATOM 1594 C CA . ARG A 1 196 ? -65.831 -4.840 78.418 1.00 86.00 196 ARG A CA 1
ATOM 1595 C C . ARG A 1 196 ? -67.291 -4.407 78.302 1.00 86.00 196 ARG A C 1
ATOM 1597 O O . ARG A 1 196 ? -68.017 -4.488 79.289 1.00 86.00 196 ARG A O 1
ATOM 1604 N N . LEU A 1 197 ? -67.727 -4.005 77.108 1.00 88.62 197 LEU A N 1
ATOM 1605 C CA . LEU A 1 197 ? -69.110 -3.596 76.838 1.00 88.62 197 LEU A CA 1
ATOM 1606 C C . LEU A 1 197 ? -70.116 -4.734 77.059 1.00 88.62 197 LEU A C 1
ATOM 1608 O O . LEU A 1 197 ? -71.218 -4.495 77.552 1.00 88.62 197 LEU A O 1
ATOM 1612 N N . LYS A 1 198 ? -69.765 -5.981 76.713 1.00 88.31 198 LYS A N 1
ATOM 1613 C CA . LYS A 1 198 ? -70.617 -7.149 77.007 1.00 88.31 198 LYS A CA 1
ATOM 1614 C C . LYS A 1 198 ? -70.778 -7.355 78.510 1.00 88.31 198 LYS A C 1
ATOM 1616 O O . LYS A 1 198 ? -71.900 -7.540 78.972 1.00 88.31 198 LYS A O 1
ATOM 1621 N N . LEU A 1 199 ? -69.674 -7.286 79.252 1.00 87.25 199 LEU A N 1
ATOM 1622 C CA . LEU A 1 199 ? -69.676 -7.456 80.703 1.00 87.25 199 LEU A CA 1
ATOM 1623 C C . LEU A 1 199 ? -70.468 -6.341 81.406 1.00 87.25 199 LEU A C 1
ATOM 1625 O O . LEU A 1 199 ? -71.153 -6.590 82.394 1.00 87.25 199 LEU A O 1
ATOM 1629 N N . GLU A 1 200 ? -70.385 -5.112 80.894 1.00 87.38 200 GLU A N 1
ATOM 1630 C CA . GLU A 1 200 ? -71.152 -3.962 81.382 1.00 87.38 200 GLU A CA 1
ATOM 1631 C C . GLU A 1 200 ? -72.658 -4.161 81.168 1.00 87.38 200 GLU A C 1
ATOM 1633 O O . GLU A 1 200 ? -73.418 -4.106 82.130 1.00 87.38 200 GLU A O 1
ATOM 1638 N N . ARG A 1 201 ? -73.084 -4.555 79.960 1.00 86.12 201 ARG A N 1
ATOM 1639 C CA . ARG A 1 201 ? -74.495 -4.893 79.687 1.00 86.12 201 ARG A CA 1
ATOM 1640 C C . ARG A 1 201 ? -75.016 -6.033 80.561 1.00 86.12 201 ARG A C 1
ATOM 1642 O O . ARG A 1 201 ? -76.175 -6.021 80.966 1.00 86.12 201 ARG A O 1
ATOM 1649 N N . GLU A 1 202 ? -74.186 -7.036 80.837 1.00 87.12 202 GLU A N 1
ATOM 1650 C CA . GLU A 1 202 ? -74.561 -8.147 81.714 1.00 87.12 202 GLU A CA 1
ATOM 1651 C C . GLU A 1 202 ? -74.763 -7.680 83.164 1.00 87.12 202 GLU A C 1
ATOM 1653 O O . GLU A 1 202 ? -75.717 -8.100 83.824 1.00 87.12 202 GLU A O 1
ATOM 1658 N N . ARG A 1 203 ? -73.910 -6.766 83.647 1.00 86.44 203 ARG A N 1
ATOM 1659 C CA . ARG A 1 203 ? -74.085 -6.121 84.957 1.00 86.44 203 ARG A CA 1
ATOM 1660 C C . ARG A 1 203 ? -75.375 -5.310 85.010 1.00 86.44 203 ARG A C 1
ATOM 1662 O O . ARG A 1 203 ? -76.111 -5.459 85.983 1.00 86.44 203 ARG A O 1
ATOM 1669 N N . ASP A 1 204 ? -75.678 -4.539 83.971 1.00 87.19 204 ASP A N 1
ATOM 1670 C CA . ASP A 1 204 ? -76.900 -3.732 83.901 1.00 87.19 204 ASP A CA 1
ATOM 1671 C C . ASP A 1 204 ? -78.160 -4.608 83.934 1.00 87.19 204 ASP A C 1
ATOM 1673 O O . ASP A 1 204 ? -79.055 -4.370 84.743 1.00 87.19 204 ASP A O 1
ATOM 1677 N N . MET A 1 205 ? -78.210 -5.692 83.145 1.00 81.75 205 MET A N 1
ATOM 1678 C CA . MET A 1 205 ? -79.338 -6.638 83.183 1.00 81.75 205 MET A CA 1
ATOM 1679 C C . MET A 1 205 ? -79.498 -7.303 84.553 1.00 81.75 205 MET A C 1
ATOM 1681 O O . MET A 1 205 ? -80.616 -7.560 85.006 1.00 81.75 205 MET A O 1
ATOM 1685 N N . LYS A 1 206 ? -78.381 -7.605 85.224 1.00 87.38 206 LYS A N 1
ATOM 1686 C CA . LYS A 1 206 ? -78.403 -8.189 86.566 1.00 87.38 206 LYS A CA 1
ATOM 1687 C C . LYS A 1 206 ? -78.942 -7.194 87.594 1.00 87.38 206 LYS A C 1
ATOM 1689 O O . LYS A 1 206 ? -79.743 -7.592 88.435 1.00 87.38 206 LYS A O 1
ATOM 1694 N N . MET A 1 207 ? -78.561 -5.922 87.493 1.00 78.69 207 MET A N 1
ATOM 1695 C CA . MET A 1 207 ? -79.102 -4.848 88.329 1.00 78.69 207 MET A CA 1
ATOM 1696 C C . MET A 1 207 ? -80.595 -4.634 88.089 1.00 78.69 207 MET A C 1
ATOM 1698 O O . MET A 1 207 ? -81.353 -4.589 89.051 1.00 78.69 207 MET A O 1
ATOM 1702 N N . GLU A 1 208 ? -81.040 -4.609 86.832 1.00 82.88 208 GLU A N 1
ATOM 1703 C CA . GLU A 1 208 ? -82.462 -4.468 86.497 1.00 82.88 208 GLU A CA 1
ATOM 1704 C C . GLU A 1 208 ? -83.294 -5.640 87.046 1.00 82.88 208 GLU A C 1
ATOM 1706 O O . GLU A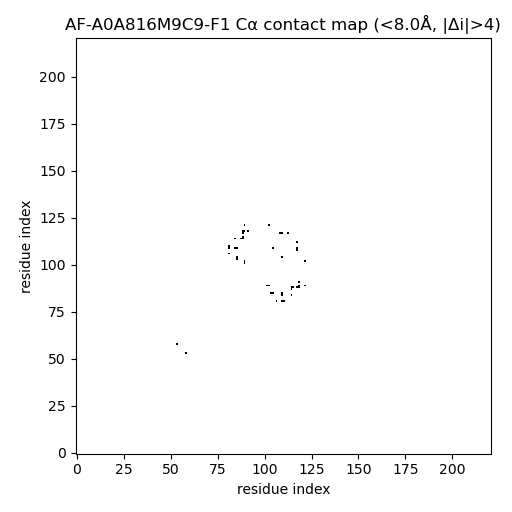 1 208 ? -84.426 -5.468 87.505 1.00 82.88 208 GLU A O 1
ATOM 1711 N N . LYS A 1 209 ? -82.734 -6.856 87.035 1.00 84.44 209 LYS A N 1
ATOM 1712 C CA . LYS A 1 209 ? -83.388 -8.031 87.621 1.00 84.44 209 LYS A CA 1
ATOM 1713 C C . LYS A 1 209 ? -83.511 -7.916 89.143 1.00 84.44 209 LYS A C 1
ATOM 1715 O O . LYS A 1 209 ? -84.590 -8.177 89.666 1.00 84.44 209 LYS A O 1
ATOM 1720 N N . ILE A 1 210 ? -82.449 -7.474 89.819 1.00 82.56 210 ILE A N 1
ATOM 1721 C CA . ILE A 1 210 ? -82.452 -7.212 91.267 1.00 82.56 210 ILE A CA 1
ATOM 1722 C C . ILE A 1 210 ? -83.466 -6.114 91.615 1.00 82.56 210 ILE A C 1
ATOM 1724 O O . ILE A 1 210 ? -84.230 -6.258 92.564 1.00 82.56 210 ILE A O 1
ATOM 1728 N N . GLU A 1 211 ? -83.530 -5.0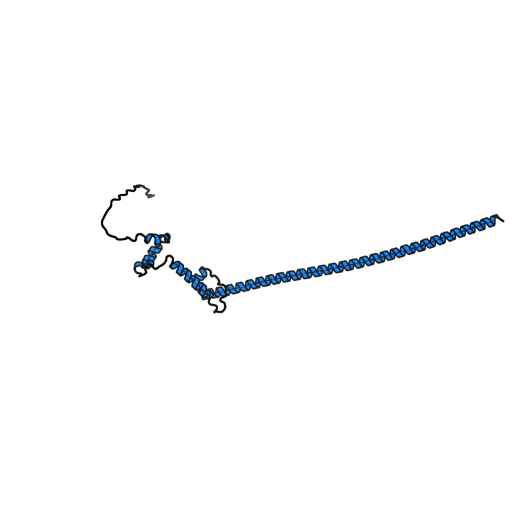30 90.839 1.00 82.00 211 GLU A N 1
ATOM 1729 C CA . GLU A 1 211 ? -84.513 -3.960 91.048 1.00 82.00 211 GLU A CA 1
ATOM 1730 C C . GLU A 1 211 ? -85.952 -4.456 90.892 1.00 82.00 211 GLU A C 1
ATOM 1732 O O . GLU A 1 211 ? -86.815 -4.103 91.698 1.00 82.00 211 GLU A O 1
ATOM 1737 N N . LYS A 1 212 ? -86.220 -5.304 89.891 1.00 82.19 212 LYS A N 1
ATOM 1738 C CA . LYS A 1 212 ? -87.535 -5.933 89.717 1.00 82.19 212 LYS A CA 1
ATOM 1739 C C . LYS A 1 212 ? -87.876 -6.848 90.888 1.00 82.19 212 LYS A C 1
ATOM 1741 O O . LYS A 1 212 ? -88.989 -6.747 91.392 1.00 82.19 212 LYS A O 1
ATOM 1746 N N . GLU A 1 213 ? -86.951 -7.702 91.328 1.00 79.69 213 GLU A N 1
ATOM 1747 C CA . GLU A 1 213 ? -87.134 -8.578 92.497 1.00 79.69 213 GLU A CA 1
ATOM 1748 C C . GLU A 1 213 ? -87.455 -7.757 93.758 1.00 79.69 213 GLU A C 1
ATOM 1750 O O . GLU A 1 213 ? -88.502 -7.969 94.368 1.00 79.69 213 GLU A O 1
ATOM 1755 N N . ASN A 1 214 ? -86.668 -6.718 94.056 1.00 77.94 214 ASN A N 1
ATOM 1756 C CA . ASN A 1 214 ? -86.921 -5.806 95.179 1.00 77.94 214 ASN A CA 1
ATOM 1757 C C . ASN A 1 214 ? -88.279 -5.080 95.065 1.00 77.94 214 ASN A C 1
ATOM 1759 O O . ASN A 1 214 ? -88.967 -4.860 96.063 1.00 77.94 214 ASN A O 1
ATOM 1763 N N . ALA A 1 215 ? -88.694 -4.687 93.855 1.00 77.88 215 ALA A N 1
ATOM 1764 C CA . ALA A 1 215 ? -89.988 -4.042 93.624 1.00 77.88 215 ALA A CA 1
ATOM 1765 C C . ALA A 1 215 ? -91.178 -5.005 93.780 1.00 77.88 215 ALA A C 1
ATOM 1767 O O . ALA A 1 215 ? -92.271 -4.562 94.141 1.00 77.88 215 ALA A O 1
ATOM 1768 N N . TYR A 1 216 ? -90.988 -6.299 93.500 1.00 71.69 216 TYR A N 1
ATOM 1769 C CA . TYR A 1 216 ? -91.981 -7.340 93.773 1.00 71.69 216 TYR A CA 1
ATOM 1770 C C . TYR A 1 216 ? -92.110 -7.609 95.272 1.00 71.69 216 TYR A C 1
ATOM 1772 O O . TYR A 1 216 ? -93.234 -7.654 95.765 1.00 71.69 216 TYR A O 1
ATOM 1780 N N . GLU A 1 217 ? -90.994 -7.715 95.999 1.00 72.19 217 GLU A N 1
ATOM 1781 C CA . GLU A 1 217 ? -91.009 -7.886 97.459 1.00 72.19 217 GLU A CA 1
ATOM 1782 C C . GLU A 1 217 ? -91.727 -6.720 98.151 1.00 72.19 217 GLU A C 1
ATOM 1784 O O . GLU A 1 217 ? -92.613 -6.936 98.971 1.00 72.19 217 GLU A O 1
ATOM 1789 N N . LYS A 1 218 ? -91.474 -5.481 97.712 1.00 71.88 218 LYS A N 1
ATOM 1790 C CA . LYS A 1 218 ? -92.135 -4.277 98.242 1.00 71.88 218 LYS A CA 1
ATOM 1791 C C . LYS A 1 218 ? -93.640 -4.175 97.931 1.00 71.88 218 LYS A C 1
ATOM 1793 O O . LYS A 1 218 ? -94.315 -3.322 98.491 1.00 71.88 218 LYS A O 1
ATOM 1798 N N . LYS A 1 219 ? -94.170 -4.981 97.002 1.00 67.81 219 LYS A N 1
ATOM 1799 C CA . LYS A 1 219 ? -95.615 -5.056 96.694 1.00 67.81 219 LYS A CA 1
ATOM 1800 C C . LYS A 1 219 ? -96.344 -6.147 97.486 1.00 67.81 219 LYS A C 1
ATOM 1802 O O . LYS A 1 219 ? -97.567 -6.225 97.379 1.00 67.81 219 LYS A O 1
ATOM 1807 N N . LEU A 1 220 ? -95.612 -7.011 98.192 1.00 58.19 220 LEU A N 1
ATOM 1808 C CA . LEU A 1 220 ? -96.169 -8.061 99.049 1.00 58.19 220 LEU A CA 1
ATOM 1809 C C . LEU A 1 220 ? -96.301 -7.639 100.525 1.00 58.19 220 LEU A C 1
ATOM 1811 O O . LEU A 1 220 ? -96.967 -8.350 101.277 1.00 58.19 220 LEU A O 1
ATOM 1815 N N . GLU A 1 221 ? -95.702 -6.511 100.913 1.00 53.16 221 GLU A N 1
ATOM 1816 C CA . GLU A 1 221 ? -95.950 -5.791 102.176 1.00 53.16 221 GLU A CA 1
ATOM 1817 C C . GLU A 1 221 ? -97.091 -4.773 102.031 1.00 53.16 221 GLU A C 1
ATOM 1819 O O . GLU A 1 221 ? -97.880 -4.645 102.995 1.00 53.16 221 GLU A O 1
#

Mean predicted aligned error: 20.11 Å

InterPro domains:
  IPR045183 F-box-like/WD repeat-containing protein Ebi-like [PTHR22846] (46-159)

Solvent-accessible surface area (backbone atoms only — not comparable to full-atom values): 13648 Å² total; per-residue (Å²): 140,87,86,84,88,77,87,82,91,80,88,81,90,82,81,88,81,91,80,89,80,86,85,87,79,95,74,96,72,87,73,85,80,65,63,71,62,66,63,44,70,83,37,80,88,44,60,68,57,55,50,52,49,44,59,75,68,40,52,92,76,51,96,68,65,70,88,78,52,58,91,62,50,68,60,54,49,53,53,51,50,48,53,48,48,54,46,56,31,66,60,71,64,73,93,75,57,91,79,61,76,84,79,85,74,54,74,65,52,68,73,74,51,54,56,66,58,47,34,50,52,50,54,52,50,55,48,55,51,53,52,53,50,51,50,54,51,50,52,54,50,51,54,54,49,54,50,53,51,52,53,52,52,53,50,54,53,53,54,52,54,52,52,50,56,50,55,49,53,52,55,51,50,54,50,54,50,54,49,53,51,53,49,51,55,49,54,52,50,52,50,54,50,53,49,50,52,51,54,49,52,53,51,52,56,51,50,54,50,51,51,50,52,54,55,53,57,67,70,75,111

Sequence (221 aa):
LGQIKKIDRRQKAIGIGCKRSGPNTNSSRGEPRSLMTIGVRLLLGFTHAAFTIGYEARINKCNIDGNMVPPGALVKFVQKGLHYMEMEANLSNGAADIDEEFSFFQPLDLISKDVNELQVMLRESKRKERDKEKDRERSKENEKEVEREHDGDCSRMKDKDRHEKQKEREREREKMEREKEREREKIEREALEGERLKLERERDMKMEKIEKENAYEKKLE

Radius of gyration: 61.48 Å; Cα contacts (8 Å, |Δi|>4): 24; chains: 1; bounding box: 123×65×177 Å

pLDDT: mean 72.81, std 18.0, range [30.0, 94.0]

Organism: Brassica napus (NCBI:txid3708)

Secondary structure (DSSP, 8-state):
---------------------------------SHHHHHHTT-TT-HHHHHHHHHHTTGGGS---GGGS-TTHHHHHHHHHHHHHHHHHHHTS-SS-TTSPPPPPPHHHHHHS-HHHHHHHHHHHHHHHHHHHHHHHHHHHHHHHHHHHHHHHHHHHHHHHHHHHHHHHHHHHHHHHHHHHHHHHHHHHHHHHHHHHHHHHHHHHHHHHHHHHHHHHTTT-